Protein AF-A0A382W297-F1 (afdb_monomer)

Radius of gyration: 41.81 Å; Cα contacts (8 Å, |Δi|>4): 147; chains: 1; bounding box: 86×45×111 Å

Foldseek 3Di:
DDDQDDFFQDDPVLLVLLVPDQLAEEDAPVSVVSNVVSLVSLVVPVVRGRPSSVVSNVRNVPRDYHHPVVVVVVVVVVVVVVVCPPVNVVVVVVVVVVVVVVVVVVVCCLPPPDDPVRNLVVVLVVQVVCVVVPNDPPVRSVVSNVVSVVVVVVVVVVVVVVVVVVVVVVVCVVVVVDDPVVVVVVVVVVVDPQWDWDDDPQKIFIDGNNDTDDIDGPVPVVVDPVNDDD

Mean predicted aligned error: 19.69 Å

pLDDT: mean 75.54, std 15.46, range [33.62, 94.62]

Organism: NCBI:txid408172

Sequence (230 aa):
MKPESKLTVLNITEYNLIGTKDPNGSYDRKTRENLYWIIEKLRSRTRTLSRLERRLLEKFQNATFGALEERNKKVKFEVARYRLSSNFKRTLKLVGSAIGVIIISGILVYQFVLGAQTRQKVNVAWYQGLNKVGLVSKEEVAQIRQDLTMASVELEETRKFNAELSVQIEQMILNNKVTENLKHILKQVYKTKHASYVRSGKTMTLKYNTKDVASFNYKNPQLWYLLGII

Structure (mmCIF, N/CA/C/O backbone):
data_AF-A0A382W297-F1
#
_entry.id   AF-A0A382W297-F1
#
loop_
_atom_site.group_PDB
_atom_site.id
_atom_site.type_symbol
_atom_site.label_atom_id
_atom_site.label_alt_id
_atom_site.label_comp_id
_atom_site.label_asym_id
_atom_site.label_entity_id
_atom_site.label_seq_id
_atom_site.pdbx_PDB_ins_code
_atom_site.Cartn_x
_atom_site.Cartn_y
_atom_site.Cartn_z
_atom_site.occupancy
_atom_site.B_iso_or_equiv
_atom_site.auth_seq_id
_atom_site.auth_comp_id
_atom_site.auth_asym_id
_atom_site.auth_atom_id
_atom_site.pdbx_PDB_model_num
ATOM 1 N N . MET A 1 1 ? 39.965 3.919 -64.522 1.00 35.44 1 MET A N 1
ATOM 2 C CA . MET A 1 1 ? 39.101 3.691 -63.340 1.00 35.44 1 MET A CA 1
ATOM 3 C C . MET A 1 1 ? 39.173 4.949 -62.473 1.00 35.44 1 MET A C 1
ATOM 5 O O . MET A 1 1 ? 40.255 5.265 -62.001 1.00 35.44 1 MET A O 1
ATOM 9 N N . LYS A 1 2 ? 38.105 5.758 -62.391 1.00 33.62 2 LYS A N 1
ATOM 10 C CA . LYS A 1 2 ? 38.098 7.023 -61.620 1.00 33.62 2 LYS A CA 1
ATOM 11 C C . LYS A 1 2 ? 37.882 6.723 -60.124 1.00 33.62 2 LYS A C 1
ATOM 13 O O . LYS A 1 2 ? 37.127 5.798 -59.830 1.00 33.62 2 LYS A O 1
ATOM 18 N N . PRO A 1 3 ? 38.490 7.468 -59.182 1.00 42.59 3 PRO A N 1
ATOM 19 C CA . PRO A 1 3 ? 38.280 7.231 -57.758 1.00 42.59 3 PRO A CA 1
ATOM 20 C C . PRO A 1 3 ? 36.865 7.691 -57.378 1.00 42.59 3 PRO A C 1
ATOM 22 O O . PRO A 1 3 ? 36.563 8.880 -57.375 1.00 42.59 3 PRO A O 1
ATOM 25 N N . GLU A 1 4 ? 35.971 6.746 -57.097 1.00 52.59 4 GLU A N 1
ATOM 26 C CA . GLU A 1 4 ? 34.536 6.990 -56.866 1.00 52.59 4 GLU A CA 1
ATOM 27 C C . GLU A 1 4 ? 34.168 7.364 -55.409 1.00 52.59 4 GLU A C 1
ATOM 29 O O . GLU A 1 4 ? 33.007 7.261 -55.017 1.00 52.59 4 GLU A O 1
ATOM 34 N N . SER A 1 5 ? 35.116 7.777 -54.562 1.00 58.28 5 SER A N 1
ATOM 35 C CA . SER A 1 5 ? 34.929 7.706 -53.100 1.00 58.28 5 SER A CA 1
ATOM 36 C C . SER A 1 5 ? 35.189 9.002 -52.326 1.00 58.28 5 SER A C 1
ATOM 38 O O . SER A 1 5 ? 35.752 8.953 -51.232 1.00 58.28 5 SER A O 1
ATOM 40 N N . LYS A 1 6 ? 34.809 10.173 -52.850 1.00 75.88 6 LYS A N 1
ATOM 41 C CA . LYS A 1 6 ? 34.879 11.417 -52.065 1.00 75.88 6 LYS A CA 1
ATOM 42 C C . LYS A 1 6 ? 33.507 11.729 -51.465 1.00 75.88 6 LYS A C 1
ATOM 44 O O . LYS A 1 6 ? 32.543 11.922 -52.202 1.00 75.88 6 LYS A O 1
ATOM 49 N N . LEU A 1 7 ? 33.425 11.736 -50.134 1.00 82.56 7 LEU A N 1
ATOM 50 C CA . LEU A 1 7 ? 32.265 12.252 -49.402 1.00 82.56 7 LEU A CA 1
ATOM 51 C C . LEU A 1 7 ? 32.079 13.734 -49.745 1.00 82.56 7 LEU A C 1
ATOM 53 O O . LEU A 1 7 ? 33.063 14.456 -49.923 1.00 82.56 7 LEU A O 1
ATOM 57 N N . THR A 1 8 ? 30.830 14.174 -49.861 1.00 86.62 8 THR A N 1
ATOM 58 C CA . THR A 1 8 ? 30.496 15.531 -50.330 1.00 86.62 8 THR A CA 1
ATOM 59 C C . THR A 1 8 ? 29.808 16.383 -49.273 1.00 86.62 8 THR A C 1
ATOM 61 O O . THR A 1 8 ? 29.900 17.607 -49.316 1.00 86.62 8 THR A O 1
ATOM 64 N N . VAL A 1 9 ? 29.137 15.751 -48.312 1.00 87.75 9 VAL A N 1
ATOM 65 C CA . VAL A 1 9 ? 28.316 16.409 -47.293 1.00 87.75 9 VAL A CA 1
ATOM 66 C C . VAL A 1 9 ? 28.768 16.030 -45.885 1.00 87.75 9 VAL A C 1
ATOM 68 O O . VAL A 1 9 ? 28.828 16.894 -45.006 1.00 87.75 9 VAL A O 1
ATOM 71 N N . LEU A 1 10 ? 29.094 14.760 -45.661 1.00 89.88 10 LEU A N 1
ATOM 72 C CA . LEU A 1 10 ? 29.574 14.256 -44.384 1.00 89.88 10 LEU A CA 1
ATOM 73 C C . LEU A 1 10 ? 31.093 14.335 -44.290 1.00 89.88 10 LEU A C 1
ATOM 75 O O . LEU A 1 10 ? 31.811 14.086 -45.259 1.00 89.88 10 LEU A O 1
ATOM 79 N N . ASN A 1 11 ? 31.588 14.616 -43.087 1.00 90.56 11 ASN A N 1
ATOM 80 C CA . ASN A 1 11 ? 32.985 14.337 -42.773 1.00 90.56 11 ASN A CA 1
ATOM 81 C C . ASN A 1 11 ? 33.176 12.837 -42.463 1.00 90.56 11 ASN A C 1
ATOM 83 O O . ASN A 1 11 ? 32.217 12.096 -42.234 1.00 90.56 11 ASN A O 1
ATOM 87 N N . ILE A 1 12 ? 34.429 12.378 -42.458 1.00 86.00 12 ILE A N 1
ATOM 88 C CA . ILE A 1 12 ? 34.765 10.961 -42.236 1.00 86.00 12 ILE A CA 1
ATOM 89 C C . ILE A 1 12 ? 34.248 10.472 -40.873 1.00 86.00 12 ILE A C 1
ATOM 91 O O . ILE A 1 12 ? 33.767 9.346 -40.762 1.00 86.00 12 ILE A O 1
ATOM 95 N N . THR A 1 13 ? 34.288 11.321 -39.846 1.00 87.00 13 THR A N 1
ATOM 96 C CA . THR A 1 13 ? 33.822 10.990 -38.494 1.00 87.00 13 THR A CA 1
ATOM 97 C C . THR A 1 13 ? 32.311 10.770 -38.449 1.00 87.00 13 THR A C 1
ATOM 99 O O . THR A 1 13 ? 31.858 9.781 -37.884 1.00 87.00 13 THR A O 1
ATOM 102 N N . GLU A 1 14 ? 31.529 11.647 -39.077 1.00 90.50 14 GLU A N 1
ATOM 103 C CA . GLU A 1 14 ? 30.073 11.545 -39.213 1.00 90.50 14 GLU A CA 1
ATOM 104 C C . GLU A 1 14 ? 29.692 10.303 -40.021 1.00 90.50 14 GLU A C 1
ATOM 106 O O . GLU A 1 14 ? 28.823 9.539 -39.601 1.00 90.50 14 GLU A O 1
ATOM 111 N N . TYR A 1 15 ? 30.382 10.066 -41.142 1.00 90.75 15 TYR A N 1
ATOM 112 C CA . TYR A 1 15 ? 30.173 8.896 -41.992 1.00 90.75 15 TYR A CA 1
ATOM 113 C C . TYR A 1 15 ? 30.425 7.588 -41.231 1.00 90.75 15 TYR A C 1
ATOM 115 O O . TYR A 1 15 ? 29.588 6.685 -41.248 1.00 90.75 15 TYR A O 1
ATOM 123 N N . ASN A 1 16 ? 31.540 7.499 -40.503 1.00 89.00 16 ASN A N 1
ATOM 124 C CA . ASN A 1 16 ? 31.866 6.326 -39.692 1.00 89.00 16 ASN A CA 1
ATOM 125 C C . ASN A 1 16 ? 30.905 6.168 -38.506 1.00 89.00 16 ASN A C 1
ATOM 127 O O . ASN A 1 16 ? 30.501 5.047 -38.172 1.00 89.00 16 ASN A O 1
ATOM 131 N N . LEU A 1 17 ? 30.504 7.283 -37.886 1.00 90.88 17 LEU A N 1
ATOM 132 C CA . LEU A 1 17 ? 29.573 7.277 -36.766 1.00 90.88 17 LEU A CA 1
ATOM 133 C C . LEU A 1 17 ? 28.234 6.680 -37.182 1.00 90.88 17 LEU A C 1
ATOM 135 O O . LEU A 1 17 ? 27.784 5.768 -36.504 1.00 90.88 17 LEU A O 1
ATOM 139 N N . ILE A 1 18 ? 27.617 7.143 -38.273 1.00 91.44 18 ILE A N 1
ATOM 140 C CA . ILE A 1 18 ? 26.318 6.622 -38.726 1.00 91.44 18 ILE A CA 1
ATOM 141 C C . ILE A 1 18 ? 26.443 5.257 -39.417 1.00 91.44 18 ILE A C 1
ATOM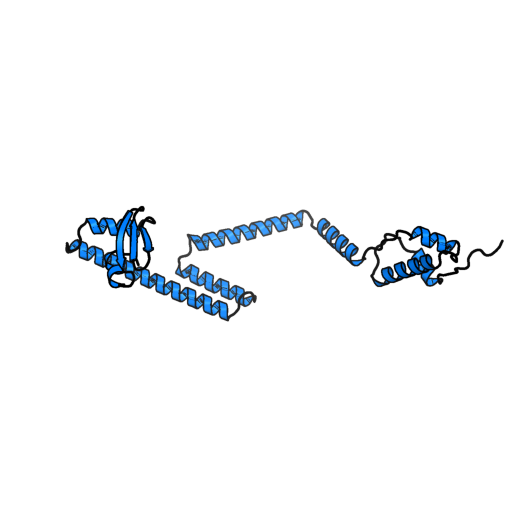 143 O O . ILE A 1 18 ? 25.583 4.393 -39.247 1.00 91.44 18 ILE A O 1
ATOM 147 N N . GLY A 1 19 ? 27.539 5.016 -40.144 1.00 88.56 19 GLY A N 1
ATOM 148 C CA . GLY A 1 19 ? 27.767 3.774 -40.884 1.00 88.56 19 GLY A CA 1
ATOM 149 C C . GLY A 1 19 ? 27.762 2.529 -39.995 1.00 88.56 19 GLY A C 1
ATOM 150 O O . GLY A 1 19 ? 27.263 1.481 -40.405 1.00 88.56 19 GLY A O 1
ATOM 151 N N . THR A 1 20 ? 28.226 2.668 -38.750 1.00 90.00 20 THR A N 1
ATOM 152 C CA . THR A 1 20 ? 28.289 1.582 -37.756 1.00 90.00 20 THR A CA 1
ATOM 153 C C . THR A 1 20 ? 27.007 1.392 -36.939 1.00 90.00 20 THR A C 1
ATOM 155 O O . THR A 1 20 ? 26.978 0.539 -36.051 1.00 90.00 20 THR A O 1
ATOM 158 N N . LYS A 1 21 ? 25.946 2.175 -37.185 1.00 92.38 21 LYS A N 1
ATOM 159 C CA . LYS A 1 21 ? 24.705 2.119 -36.394 1.00 92.38 21 LYS A CA 1
ATOM 160 C C . LYS A 1 21 ? 23.577 1.375 -37.099 1.00 92.38 21 LYS A C 1
ATOM 162 O O . LYS A 1 21 ? 23.568 1.171 -38.318 1.00 92.38 21 LYS A O 1
ATOM 167 N N . ASP A 1 22 ? 22.632 0.965 -36.268 1.00 91.06 22 ASP A N 1
ATOM 168 C CA . ASP A 1 22 ? 21.372 0.336 -36.623 1.00 91.06 22 ASP A CA 1
ATOM 169 C C . ASP A 1 22 ? 20.283 1.428 -36.668 1.00 91.06 22 ASP A C 1
ATOM 171 O O . ASP A 1 22 ? 20.119 2.149 -35.677 1.00 91.06 22 ASP A O 1
ATOM 175 N N . PRO A 1 23 ? 19.544 1.572 -37.783 1.00 91.44 23 PRO A N 1
ATOM 176 C CA . PRO A 1 23 ? 18.409 2.491 -37.907 1.00 91.44 23 PRO A CA 1
ATOM 177 C C . PRO A 1 23 ? 17.330 2.342 -36.824 1.00 91.44 23 PRO A C 1
ATOM 179 O O . PRO A 1 23 ? 16.630 3.310 -36.541 1.00 91.44 23 PRO A O 1
ATOM 182 N N . ASN A 1 24 ? 17.220 1.167 -36.197 1.00 91.50 24 ASN A N 1
ATOM 183 C CA . ASN A 1 24 ? 16.271 0.882 -35.114 1.00 91.50 24 ASN A CA 1
ATOM 184 C C . ASN A 1 24 ? 16.974 0.631 -33.767 1.00 91.50 24 ASN A C 1
ATOM 186 O O . ASN A 1 24 ? 16.394 0.080 -32.827 1.00 91.50 24 ASN A O 1
ATOM 190 N N . GLY A 1 25 ? 18.250 1.009 -33.664 1.00 88.38 25 GLY A N 1
ATOM 191 C CA . GLY A 1 25 ? 19.054 0.815 -32.467 1.00 88.38 25 GLY A CA 1
ATOM 192 C C . GLY A 1 25 ? 18.620 1.697 -31.293 1.00 88.38 25 GLY A C 1
ATOM 193 O O . GLY A 1 25 ? 17.948 2.719 -31.446 1.00 88.38 25 GLY A O 1
ATOM 194 N N . SER A 1 26 ? 19.036 1.305 -30.086 1.00 89.69 26 SER A N 1
ATOM 195 C CA . SER A 1 26 ? 18.864 2.123 -28.881 1.00 89.69 26 SER A CA 1
ATOM 196 C C . SER A 1 26 ? 20.192 2.726 -28.450 1.00 89.69 26 SER A C 1
ATOM 198 O O . SER A 1 26 ? 21.158 1.991 -28.243 1.00 89.69 26 SER A O 1
ATOM 200 N N . TYR A 1 27 ? 20.225 4.046 -28.286 1.00 90.00 27 TYR A N 1
ATOM 201 C CA . TYR A 1 27 ? 21.450 4.802 -28.025 1.00 90.00 27 TYR A CA 1
ATOM 202 C C . TYR A 1 27 ? 21.249 5.820 -26.900 1.00 90.00 27 TYR A C 1
ATOM 204 O O . TYR A 1 27 ? 20.118 6.138 -26.517 1.00 90.00 27 TYR A O 1
ATOM 212 N N . ASP A 1 28 ? 22.353 6.311 -26.337 1.00 87.88 28 ASP A N 1
ATOM 213 C CA . ASP A 1 28 ? 22.315 7.433 -25.403 1.00 87.88 28 ASP A CA 1
ATOM 214 C C . ASP A 1 28 ? 21.806 8.708 -26.099 1.00 87.88 28 ASP A C 1
ATOM 216 O O . ASP A 1 28 ? 21.798 8.817 -27.329 1.00 87.88 28 ASP A O 1
ATOM 220 N N . ARG A 1 29 ? 21.348 9.681 -25.305 1.00 87.12 29 ARG A N 1
ATOM 221 C CA . ARG A 1 29 ? 20.736 10.914 -25.816 1.00 87.12 29 ARG A CA 1
ATOM 222 C C . ARG A 1 29 ? 21.638 11.651 -26.811 1.00 87.12 29 ARG A C 1
ATOM 224 O O . ARG A 1 29 ? 21.168 11.994 -27.891 1.00 87.12 29 ARG A O 1
ATOM 231 N N . LYS A 1 30 ? 22.917 11.829 -26.473 1.00 89.88 30 LYS A N 1
ATOM 232 C CA . LYS A 1 30 ? 23.884 12.570 -27.291 1.00 89.88 30 LYS A CA 1
ATOM 233 C C . LYS A 1 30 ? 24.127 11.869 -28.627 1.00 89.88 30 LYS A C 1
ATOM 235 O O . LYS A 1 30 ? 24.138 12.507 -29.675 1.00 89.88 30 LYS A O 1
ATOM 240 N N . THR A 1 31 ? 24.260 10.545 -28.610 1.00 90.69 31 THR A N 1
ATOM 241 C CA . THR A 1 31 ? 24.408 9.745 -29.829 1.00 90.69 31 THR A CA 1
ATOM 242 C C . THR A 1 31 ? 23.157 9.817 -30.703 1.00 90.69 31 THR A C 1
ATOM 244 O O . THR A 1 31 ? 23.287 9.973 -31.913 1.00 90.69 31 THR A O 1
ATOM 247 N N . ARG A 1 32 ? 21.946 9.770 -30.130 1.00 92.75 32 ARG A N 1
ATOM 248 C CA . ARG A 1 32 ? 20.702 9.920 -30.910 1.00 92.75 32 ARG A CA 1
ATOM 249 C C . ARG A 1 32 ? 20.590 11.283 -31.578 1.00 92.75 32 ARG A C 1
ATOM 251 O O . ARG A 1 32 ? 20.268 11.341 -32.758 1.00 92.75 32 ARG A O 1
ATOM 258 N N . GLU A 1 33 ? 20.863 12.355 -30.838 1.00 92.31 33 GLU A N 1
ATOM 259 C CA . GLU A 1 33 ? 20.837 13.724 -31.365 1.00 92.31 33 GLU A CA 1
ATOM 260 C C . GLU A 1 33 ? 21.834 13.878 -32.523 1.00 92.31 33 GLU A C 1
ATOM 262 O O . GLU A 1 33 ? 21.459 14.349 -33.595 1.00 92.31 33 GLU A O 1
ATOM 267 N N . ASN A 1 34 ? 23.060 13.366 -32.365 1.00 93.31 34 ASN A N 1
ATOM 268 C CA . ASN A 1 34 ? 24.061 13.362 -33.433 1.00 93.31 34 ASN A CA 1
ATOM 269 C C . ASN A 1 34 ? 23.607 12.562 -34.664 1.00 93.31 34 ASN A C 1
ATOM 271 O O . ASN A 1 34 ? 23.801 13.011 -35.790 1.00 93.31 34 ASN A O 1
ATOM 275 N N . LEU A 1 35 ? 22.999 11.386 -34.474 1.00 94.50 35 LEU A N 1
ATOM 276 C CA . LEU A 1 35 ? 22.518 10.565 -35.587 1.00 94.50 35 LEU A CA 1
ATOM 277 C C . LEU A 1 35 ? 21.361 11.238 -36.332 1.00 94.50 35 LEU A C 1
ATOM 279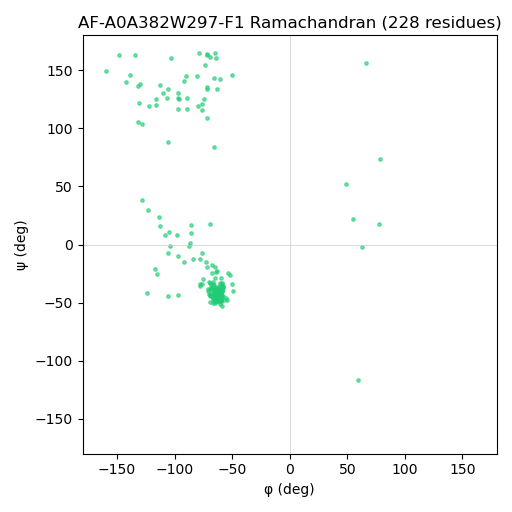 O O . LEU A 1 35 ? 21.395 11.290 -37.559 1.00 94.50 35 LEU A O 1
ATOM 283 N N . TYR A 1 36 ? 20.380 11.802 -35.620 1.00 94.62 36 TYR A N 1
ATOM 284 C CA . TYR A 1 36 ? 19.302 12.567 -36.252 1.00 94.62 36 TYR A CA 1
ATOM 285 C C . TYR A 1 36 ? 19.837 13.789 -36.997 1.00 94.62 36 TYR A C 1
ATOM 287 O O . TYR A 1 36 ? 19.420 14.044 -38.123 1.00 94.62 36 TYR A O 1
ATOM 295 N N . TRP A 1 37 ? 20.808 14.497 -36.420 1.00 94.62 37 TRP A N 1
ATOM 296 C CA . TRP A 1 37 ? 21.437 15.640 -37.072 1.00 94.62 37 TRP A CA 1
ATOM 297 C C . TRP A 1 37 ? 22.186 15.244 -38.355 1.00 94.62 37 TRP A C 1
ATOM 299 O O . TRP A 1 37 ? 22.052 15.921 -39.374 1.00 94.62 37 TRP A O 1
ATOM 309 N N . ILE A 1 38 ? 22.910 14.117 -38.358 1.00 94.06 38 ILE A N 1
ATOM 310 C CA . ILE A 1 38 ? 23.572 13.589 -39.565 1.00 94.06 38 ILE A CA 1
ATOM 311 C C . ILE A 1 38 ? 22.537 13.225 -40.639 1.00 94.06 38 ILE A C 1
ATOM 313 O O . ILE A 1 38 ? 22.721 13.571 -41.807 1.00 94.06 38 ILE A O 1
ATOM 317 N N . ILE A 1 39 ? 21.441 12.557 -40.263 1.00 93.88 39 ILE A N 1
ATOM 318 C CA . ILE A 1 39 ? 20.353 12.209 -41.193 1.00 93.88 39 ILE A CA 1
ATOM 319 C C . ILE A 1 39 ? 19.741 13.478 -41.796 1.00 93.88 39 ILE A C 1
ATOM 321 O O . ILE A 1 39 ? 19.532 13.545 -43.006 1.00 93.88 39 ILE A O 1
ATOM 325 N N . GLU A 1 40 ? 19.508 14.509 -40.988 1.00 94.19 40 GLU A N 1
ATOM 326 C CA . GLU A 1 40 ? 18.935 15.773 -41.453 1.00 94.19 40 GLU A CA 1
ATOM 327 C C . GLU A 1 40 ? 19.896 16.545 -42.373 1.00 94.19 40 GLU A C 1
ATOM 329 O O . GLU A 1 40 ? 19.508 17.096 -43.409 1.00 94.19 40 GLU A O 1
ATOM 334 N N . LYS A 1 41 ? 21.195 16.503 -42.069 1.00 93.12 41 LYS A N 1
ATOM 335 C CA . LYS A 1 41 ? 22.253 17.046 -42.929 1.00 93.12 41 LYS A CA 1
ATOM 336 C C . LYS A 1 41 ? 22.290 16.354 -44.297 1.00 93.12 41 LYS A C 1
ATOM 338 O O . LYS A 1 41 ? 22.493 17.018 -45.312 1.00 93.12 41 LYS A O 1
ATOM 343 N N . LEU A 1 42 ? 22.053 15.041 -44.340 1.00 92.94 42 LEU A N 1
ATOM 344 C CA . LEU A 1 42 ? 21.916 14.291 -45.592 1.00 92.94 42 LEU A CA 1
ATOM 345 C C . LEU A 1 42 ? 20.626 14.657 -46.346 1.00 92.94 42 LEU A C 1
ATOM 347 O O . LEU A 1 42 ? 20.670 14.877 -47.557 1.00 92.94 42 LEU A O 1
ATOM 351 N N . ARG A 1 43 ? 19.487 14.769 -45.647 1.00 92.19 43 ARG A N 1
ATOM 352 C CA . ARG A 1 43 ? 18.179 15.121 -46.235 1.00 92.19 43 ARG A CA 1
ATOM 353 C C . ARG A 1 43 ? 18.167 16.510 -46.868 1.00 92.19 43 ARG A C 1
ATOM 355 O O . ARG A 1 43 ? 17.689 16.676 -47.989 1.00 92.19 43 ARG A O 1
ATOM 362 N N . SER A 1 44 ? 18.746 17.496 -46.192 1.00 90.81 44 SER A N 1
ATOM 363 C CA . SER A 1 44 ? 18.802 18.882 -46.679 1.00 90.81 44 SER A CA 1
ATOM 364 C C . SER A 1 44 ? 19.686 19.071 -47.921 1.00 90.81 44 SER A C 1
ATOM 366 O O . SER A 1 44 ? 19.544 20.064 -48.632 1.00 90.81 44 SER A O 1
ATOM 368 N N . ARG A 1 45 ? 20.579 18.118 -48.225 1.00 90.81 45 ARG A N 1
ATOM 369 C CA . ARG A 1 45 ? 21.552 18.197 -49.332 1.00 90.81 45 ARG A CA 1
ATOM 370 C C . ARG A 1 45 ? 21.448 17.030 -50.317 1.00 90.81 45 ARG A C 1
ATOM 372 O O . ARG A 1 45 ? 22.425 16.670 -50.967 1.00 90.81 45 ARG A O 1
ATOM 379 N N . THR A 1 46 ? 20.249 16.465 -50.470 1.00 83.94 46 THR A N 1
ATOM 380 C CA . THR A 1 46 ? 19.950 15.289 -51.317 1.00 83.94 46 THR A CA 1
ATOM 381 C C . THR A 1 46 ? 20.505 15.374 -52.741 1.00 83.94 46 THR A C 1
ATOM 383 O O . THR A 1 46 ? 21.030 14.388 -53.258 1.00 83.94 46 THR A O 1
ATOM 386 N N . ARG A 1 47 ? 20.444 16.556 -53.368 1.00 84.56 47 ARG A N 1
ATOM 387 C CA . ARG A 1 47 ? 20.920 16.782 -54.746 1.00 84.56 47 ARG A CA 1
ATOM 388 C C . ARG A 1 47 ? 22.437 16.672 -54.900 1.00 84.56 47 ARG A C 1
ATOM 390 O O . ARG A 1 47 ? 22.906 16.380 -55.994 1.00 84.56 47 ARG A O 1
ATOM 397 N N . THR A 1 48 ? 23.193 16.897 -53.827 1.00 88.44 48 THR A N 1
ATOM 398 C CA . THR A 1 48 ? 24.660 16.931 -53.852 1.00 88.44 48 THR A CA 1
ATOM 399 C C . THR A 1 48 ? 25.291 15.718 -53.178 1.00 88.44 48 THR A C 1
ATOM 401 O O . THR A 1 48 ? 26.497 15.731 -52.983 1.00 88.44 48 THR A O 1
ATOM 404 N N . LEU A 1 49 ? 24.512 14.696 -52.798 1.00 89.12 49 LEU A N 1
ATOM 405 C CA . LEU A 1 49 ? 25.035 13.511 -52.112 1.00 89.12 49 LEU A CA 1
ATOM 406 C C . LEU A 1 49 ? 25.860 12.623 -53.045 1.00 89.12 49 LEU A C 1
ATOM 408 O O . LEU A 1 49 ? 25.414 12.258 -54.139 1.00 89.12 49 LEU A O 1
ATOM 412 N N . SER A 1 50 ? 27.006 12.169 -52.541 1.00 90.44 50 SER A N 1
ATOM 413 C CA . SER A 1 50 ? 27.777 11.075 -53.131 1.00 90.44 50 SER A CA 1
ATOM 414 C C . SER A 1 50 ? 27.007 9.747 -53.073 1.00 90.44 50 SER A C 1
ATOM 416 O O . SER A 1 50 ? 26.047 9.580 -52.313 1.00 90.44 50 SER A O 1
ATOM 418 N N . ARG A 1 51 ? 27.447 8.744 -53.849 1.00 88.44 51 ARG A N 1
ATOM 419 C CA . ARG A 1 51 ? 26.802 7.416 -53.880 1.00 88.44 51 ARG A CA 1
ATOM 420 C C . ARG A 1 51 ? 26.760 6.744 -52.502 1.00 88.44 51 ARG A C 1
ATOM 422 O O . ARG A 1 51 ? 25.784 6.071 -52.182 1.00 88.44 51 ARG A O 1
ATOM 429 N N . LEU A 1 52 ? 27.806 6.924 -51.692 1.00 89.06 52 LEU A N 1
ATOM 430 C CA . LEU A 1 52 ? 27.896 6.358 -50.342 1.00 89.06 52 LEU A CA 1
ATOM 431 C C . LEU A 1 52 ? 26.922 7.043 -49.374 1.00 89.06 52 LEU A C 1
ATOM 433 O O . LEU A 1 52 ? 26.223 6.373 -48.618 1.00 89.06 52 LEU A O 1
ATOM 437 N N . GLU A 1 53 ? 26.827 8.369 -49.440 1.00 91.69 53 GLU A N 1
ATOM 438 C CA . GLU A 1 53 ? 25.915 9.158 -48.606 1.00 91.69 53 GLU 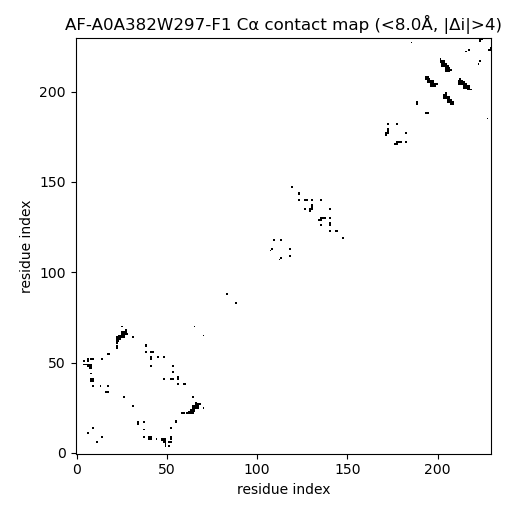A CA 1
ATOM 439 C C . GLU A 1 53 ? 24.447 8.914 -48.966 1.00 91.69 53 GLU A C 1
ATOM 441 O O . GLU A 1 53 ? 23.598 8.861 -48.080 1.00 91.69 53 GLU A O 1
ATOM 446 N N . ARG A 1 54 ? 24.148 8.686 -50.251 1.00 91.62 54 ARG A N 1
ATOM 447 C CA . ARG A 1 54 ? 22.801 8.320 -50.701 1.00 91.62 54 ARG A CA 1
ATOM 448 C C . ARG A 1 54 ? 22.349 6.979 -50.122 1.00 91.62 54 ARG A C 1
ATOM 450 O O . ARG A 1 54 ? 21.254 6.904 -49.577 1.00 91.62 54 ARG A O 1
ATOM 457 N N . ARG A 1 55 ? 23.219 5.960 -50.137 1.00 91.69 55 ARG A N 1
ATOM 458 C CA . ARG A 1 55 ? 22.936 4.657 -49.501 1.00 91.69 55 ARG A CA 1
ATOM 459 C C . ARG A 1 55 ? 22.723 4.776 -47.992 1.00 91.69 55 ARG A C 1
ATOM 461 O O . ARG A 1 55 ? 21.882 4.076 -47.437 1.00 91.69 55 ARG A O 1
ATOM 468 N N . LEU A 1 56 ? 23.479 5.646 -47.317 1.00 91.69 56 LEU A N 1
ATOM 469 C CA . LEU A 1 56 ? 23.255 5.922 -45.896 1.00 91.69 56 LEU A CA 1
ATOM 470 C C . LEU A 1 56 ? 21.901 6.590 -45.663 1.00 91.69 56 LEU A C 1
ATOM 472 O O . LEU A 1 56 ? 21.175 6.179 -44.763 1.00 91.69 56 LEU A O 1
ATOM 476 N N . LEU A 1 57 ? 21.540 7.580 -46.479 1.00 93.62 57 LEU A N 1
ATOM 477 C CA . LEU A 1 57 ? 20.244 8.235 -46.360 1.00 93.62 57 LEU A CA 1
ATOM 478 C C . LEU A 1 57 ? 19.091 7.244 -46.568 1.00 93.62 57 LEU A C 1
ATOM 480 O O . LEU A 1 57 ? 18.164 7.242 -45.767 1.00 93.62 57 LEU A O 1
ATOM 484 N N . GLU A 1 58 ? 19.174 6.371 -47.573 1.00 93.12 58 GLU A N 1
ATOM 485 C CA . GLU A 1 58 ? 18.190 5.306 -47.816 1.00 93.12 58 GLU A CA 1
ATOM 486 C C . GLU A 1 58 ? 18.084 4.351 -46.617 1.00 93.12 58 GLU A C 1
ATOM 488 O O . GLU A 1 58 ? 16.990 4.105 -46.111 1.00 93.12 58 GLU A O 1
ATOM 493 N N . LYS A 1 59 ? 19.222 3.875 -46.088 1.00 92.88 59 LYS A N 1
ATOM 494 C CA . LYS A 1 59 ? 19.267 2.980 -44.918 1.00 92.88 59 LYS A CA 1
ATOM 495 C C . LYS A 1 59 ? 18.590 3.592 -43.685 1.00 92.88 59 LYS A C 1
ATOM 497 O O . LYS A 1 59 ? 17.961 2.873 -42.913 1.00 92.88 59 LYS A O 1
ATOM 502 N N . PHE A 1 60 ? 18.737 4.899 -43.482 1.00 93.88 60 PHE A N 1
ATOM 503 C CA . PHE A 1 60 ? 18.236 5.603 -42.300 1.00 93.88 60 PHE A CA 1
ATOM 504 C C . PHE A 1 60 ? 16.984 6.451 -42.569 1.00 93.88 60 PHE A C 1
ATOM 506 O O . PHE A 1 60 ? 16.560 7.208 -41.697 1.00 93.88 60 PHE A O 1
ATOM 513 N N . GLN A 1 61 ? 16.354 6.316 -43.741 1.00 88.00 61 GLN A N 1
ATOM 514 C CA . GLN A 1 61 ? 15.222 7.153 -44.146 1.00 88.00 61 GLN A CA 1
ATOM 515 C C . GLN A 1 61 ? 14.053 7.074 -43.156 1.00 88.00 61 GLN A C 1
ATOM 517 O O . GLN A 1 61 ? 13.424 8.096 -42.888 1.00 88.00 61 GLN A O 1
ATOM 522 N N . ASN A 1 62 ? 13.833 5.894 -42.570 1.00 89.88 62 ASN A N 1
ATOM 523 C CA . ASN A 1 62 ? 12.781 5.610 -41.589 1.00 89.88 62 ASN A CA 1
ATOM 524 C C . ASN A 1 62 ? 13.348 5.288 -40.193 1.00 89.88 62 ASN A C 1
ATOM 526 O O . ASN A 1 62 ? 12.713 4.584 -39.410 1.00 89.88 62 ASN A O 1
ATOM 530 N N . ALA A 1 63 ? 14.567 5.744 -39.890 1.00 89.81 63 ALA A N 1
ATOM 531 C CA . ALA A 1 63 ? 15.226 5.428 -38.628 1.00 89.81 63 ALA A CA 1
ATOM 532 C C . ALA A 1 63 ? 14.459 5.997 -37.427 1.00 89.81 63 ALA A C 1
ATOM 534 O O . ALA A 1 63 ? 14.083 7.170 -37.415 1.00 89.81 63 ALA A O 1
ATOM 535 N N . THR A 1 64 ? 14.281 5.170 -36.398 1.00 89.44 64 THR A N 1
ATOM 536 C CA . THR A 1 64 ? 13.681 5.566 -35.120 1.00 89.44 64 THR A CA 1
ATOM 537 C C . THR A 1 64 ? 14.565 5.064 -33.987 1.00 89.44 64 THR A C 1
ATOM 539 O O . THR A 1 64 ? 14.595 3.874 -33.676 1.00 89.44 64 THR A O 1
ATOM 542 N N . PHE A 1 65 ? 15.303 5.974 -33.352 1.00 91.00 65 PHE A N 1
ATOM 543 C CA . PHE A 1 65 ? 16.271 5.607 -32.318 1.00 91.00 65 PHE A CA 1
ATOM 544 C C . PHE A 1 65 ? 15.650 5.561 -30.916 1.00 91.00 65 PHE A C 1
ATOM 546 O O . PHE A 1 65 ? 15.256 6.587 -30.346 1.00 91.00 65 PHE A O 1
ATOM 553 N N . GLY A 1 66 ? 15.638 4.372 -30.311 1.00 86.19 66 GLY A N 1
ATOM 554 C CA . GLY A 1 66 ? 15.146 4.161 -28.945 1.00 86.19 66 GLY A CA 1
ATOM 555 C C . GLY A 1 66 ? 16.096 4.700 -27.868 1.00 86.19 66 GLY A C 1
ATOM 556 O O . GLY A 1 66 ? 17.307 4.792 -28.077 1.00 86.19 66 GLY A O 1
ATOM 557 N N . ALA A 1 67 ? 15.575 5.042 -26.688 1.00 85.62 67 ALA A N 1
ATOM 558 C CA . ALA A 1 67 ? 16.418 5.439 -25.561 1.00 85.62 67 ALA A CA 1
ATOM 559 C C . ALA A 1 67 ? 17.111 4.210 -24.949 1.00 85.62 67 ALA A C 1
ATOM 561 O O . ALA A 1 67 ? 16.455 3.250 -24.537 1.00 85.62 67 ALA A O 1
ATOM 562 N N . LEU A 1 68 ? 18.444 4.239 -24.841 1.00 83.94 68 LEU A N 1
ATOM 563 C CA . LEU A 1 68 ? 19.203 3.140 -24.230 1.00 83.94 68 LEU A CA 1
ATOM 564 C C . LEU A 1 68 ? 18.788 2.875 -22.772 1.00 83.94 68 LEU A C 1
ATOM 566 O O . LEU A 1 68 ? 18.754 1.724 -22.341 1.00 83.94 68 LEU A O 1
ATOM 570 N N . GLU A 1 69 ? 18.425 3.918 -22.024 1.00 75.12 69 GLU A N 1
ATOM 571 C CA . GLU A 1 69 ? 17.947 3.790 -20.643 1.00 75.12 69 GLU A CA 1
ATOM 572 C C . GLU A 1 69 ? 16.646 2.994 -20.532 1.00 75.12 69 GLU A C 1
ATOM 574 O O . GLU A 1 69 ? 16.518 2.157 -19.639 1.00 75.12 69 GLU A O 1
ATOM 579 N N . GLU A 1 70 ? 15.696 3.211 -21.441 1.00 74.56 70 GLU A N 1
ATOM 580 C CA . GLU A 1 70 ? 14.420 2.489 -21.457 1.00 74.56 70 GLU A CA 1
ATOM 581 C C . GLU A 1 70 ? 14.641 1.006 -21.749 1.00 74.56 70 GLU A C 1
ATOM 583 O O . GLU A 1 70 ? 14.109 0.144 -21.046 1.00 74.56 70 GLU A O 1
ATOM 588 N N . ARG A 1 71 ? 15.505 0.695 -22.725 1.00 75.44 71 ARG A N 1
ATOM 589 C CA . ARG A 1 71 ? 15.879 -0.687 -23.037 1.00 75.44 71 ARG A CA 1
ATOM 590 C C . ARG A 1 71 ? 16.597 -1.351 -21.863 1.00 75.44 71 ARG A C 1
ATOM 592 O O . ARG A 1 71 ? 16.243 -2.467 -21.496 1.00 75.44 71 ARG A O 1
ATOM 599 N N . ASN A 1 72 ? 17.545 -0.663 -21.228 1.00 77.38 72 ASN A N 1
ATOM 600 C CA . ASN A 1 72 ? 18.246 -1.182 -20.053 1.00 77.38 72 ASN A CA 1
ATOM 601 C C . ASN A 1 72 ? 17.305 -1.413 -18.865 1.00 77.38 72 ASN A C 1
ATOM 603 O O . ASN A 1 72 ? 17.416 -2.440 -18.198 1.00 77.38 72 ASN A O 1
ATOM 607 N N . LYS A 1 73 ? 16.363 -0.500 -18.597 1.00 74.88 73 LYS A N 1
ATOM 608 C CA . LYS A 1 73 ? 15.341 -0.682 -17.553 1.00 74.88 73 LYS A CA 1
ATOM 609 C C . LYS A 1 73 ? 14.447 -1.883 -17.861 1.00 74.88 73 LYS A C 1
ATOM 611 O O . LYS A 1 73 ? 14.243 -2.715 -16.981 1.00 74.88 73 LYS A O 1
ATOM 616 N N . LYS A 1 74 ? 13.980 -2.016 -19.107 1.00 77.25 74 LYS A N 1
ATOM 617 C CA . LYS A 1 74 ? 13.150 -3.142 -19.556 1.00 77.25 74 LYS A CA 1
ATOM 618 C C . LYS A 1 74 ? 13.876 -4.478 -19.407 1.00 77.25 74 LYS A C 1
ATOM 620 O O . LYS A 1 74 ? 13.328 -5.394 -18.806 1.00 77.25 74 LYS A O 1
ATOM 625 N N . VAL A 1 75 ? 15.127 -4.562 -19.860 1.00 77.62 75 VAL A N 1
ATOM 626 C CA . VAL A 1 75 ? 15.952 -5.773 -19.730 1.00 77.62 75 VAL A CA 1
ATOM 627 C C . VAL A 1 75 ? 16.231 -6.091 -18.263 1.00 77.62 75 VAL A C 1
ATOM 629 O O . VAL A 1 75 ? 16.082 -7.238 -17.860 1.00 77.62 75 VAL A O 1
ATOM 632 N N . LYS A 1 76 ? 16.573 -5.101 -17.426 1.00 76.88 76 LYS A N 1
ATOM 633 C CA . LYS A 1 76 ? 16.755 -5.321 -15.980 1.00 76.88 76 LYS A CA 1
ATOM 634 C C . LYS A 1 76 ? 15.480 -5.839 -15.319 1.00 76.88 76 LYS A C 1
ATOM 636 O O . LYS A 1 76 ? 15.563 -6.755 -14.509 1.00 76.88 76 LYS A O 1
ATOM 641 N N . PHE A 1 77 ? 14.320 -5.285 -15.669 1.00 74.94 77 PHE A N 1
ATOM 642 C CA . PHE A 1 77 ? 13.029 -5.729 -15.147 1.00 74.94 77 PHE A CA 1
ATOM 643 C C . PHE A 1 77 ? 12.684 -7.150 -15.606 1.00 74.94 77 PHE A C 1
ATOM 645 O O . PHE A 1 77 ? 12.249 -7.974 -14.808 1.00 74.94 77 PHE A O 1
ATOM 652 N N . GLU A 1 78 ? 12.925 -7.463 -16.875 1.00 74.62 78 GLU A N 1
ATOM 653 C CA . GLU A 1 78 ? 12.685 -8.782 -17.452 1.00 74.62 78 GLU A CA 1
ATOM 654 C C . GLU A 1 78 ? 13.621 -9.838 -16.853 1.00 74.62 78 GLU A C 1
ATOM 656 O O . GLU A 1 78 ? 13.168 -10.874 -16.372 1.00 74.62 78 GLU A O 1
ATOM 661 N N . VAL A 1 79 ? 14.915 -9.535 -16.751 1.00 76.56 79 VAL A N 1
ATOM 662 C CA . VAL A 1 79 ? 15.900 -10.391 -16.082 1.00 76.56 79 VAL A CA 1
ATOM 663 C C . VAL A 1 79 ? 15.566 -10.554 -14.604 1.00 76.56 79 VAL A C 1
ATOM 665 O O . VAL A 1 79 ? 15.651 -11.669 -14.101 1.00 76.56 79 VAL A O 1
ATOM 668 N N . ALA A 1 80 ? 15.147 -9.499 -13.899 1.00 74.56 80 ALA A N 1
ATOM 669 C CA . ALA A 1 80 ? 14.681 -9.615 -12.519 1.00 74.56 80 ALA A CA 1
ATOM 670 C C . ALA A 1 80 ? 13.468 -10.551 -12.432 1.00 74.56 80 ALA A C 1
ATOM 672 O O . ALA A 1 80 ? 13.460 -11.464 -11.612 1.00 74.56 80 ALA A O 1
ATOM 673 N N . ARG A 1 81 ? 12.491 -10.403 -13.333 1.00 69.00 81 ARG A N 1
ATOM 674 C CA . ARG A 1 81 ? 11.300 -11.259 -13.414 1.00 69.00 81 ARG A CA 1
ATOM 675 C C . ARG A 1 81 ? 11.646 -12.733 -13.643 1.00 69.00 81 ARG A C 1
ATOM 677 O O . ARG A 1 81 ? 11.014 -13.590 -13.025 1.00 69.00 81 ARG A O 1
ATOM 684 N N . TYR A 1 82 ? 12.636 -13.022 -14.488 1.00 64.94 82 TYR A N 1
ATOM 685 C CA . TYR A 1 82 ? 13.113 -14.382 -14.761 1.00 64.94 82 TYR A CA 1
ATOM 686 C C . TYR A 1 82 ? 14.027 -14.938 -13.658 1.00 64.94 82 TYR A C 1
ATOM 688 O O . TYR A 1 82 ? 13.964 -16.127 -13.357 1.00 64.94 82 TYR A O 1
ATOM 696 N N . ARG A 1 83 ? 14.839 -14.092 -13.007 1.00 63.12 83 ARG A N 1
ATOM 697 C CA . ARG A 1 83 ? 15.711 -14.470 -11.878 1.00 63.12 83 ARG A CA 1
ATOM 698 C C . ARG A 1 83 ? 14.956 -14.738 -10.581 1.00 63.12 83 ARG A C 1
ATOM 700 O O . ARG A 1 83 ? 15.533 -15.334 -9.673 1.00 63.12 83 ARG A O 1
ATOM 707 N N . LEU A 1 84 ? 13.687 -14.339 -10.476 1.00 68.75 84 LEU A N 1
ATOM 708 C CA . LEU A 1 84 ? 12.802 -14.793 -9.404 1.00 68.75 84 LEU A CA 1
ATOM 709 C C . LEU A 1 84 ? 12.557 -16.299 -9.567 1.00 68.75 84 LEU A C 1
ATOM 711 O O . LEU A 1 84 ? 11.556 -16.724 -10.151 1.00 68.75 84 LEU A O 1
ATOM 715 N N . SER A 1 85 ? 13.491 -17.095 -9.040 1.00 67.00 85 SER A N 1
ATOM 716 C CA . SER A 1 85 ? 13.389 -18.549 -8.959 1.00 67.00 85 SER A CA 1
ATOM 717 C C . SER A 1 85 ? 12.045 -18.944 -8.342 1.00 67.00 85 SER A C 1
ATOM 719 O O . SER A 1 85 ? 11.516 -18.255 -7.461 1.00 67.00 85 SER A O 1
ATOM 721 N N . SER A 1 86 ? 11.486 -20.068 -8.789 1.00 72.56 86 SER A N 1
ATOM 722 C CA . SER A 1 86 ? 10.263 -20.653 -8.225 1.00 72.56 86 SER A CA 1
ATOM 723 C C . SER A 1 86 ? 10.340 -20.779 -6.698 1.00 72.56 86 SER A C 1
ATOM 725 O O . SER A 1 86 ? 9.348 -20.530 -6.011 1.00 72.56 86 SER A O 1
ATOM 727 N N . ASN A 1 87 ? 11.535 -21.045 -6.163 1.00 72.31 87 ASN A N 1
ATOM 728 C CA . ASN A 1 87 ? 11.799 -21.104 -4.728 1.00 72.31 87 ASN A CA 1
ATOM 729 C C . ASN A 1 87 ? 11.624 -19.743 -4.042 1.00 72.31 87 ASN A C 1
ATOM 731 O O . ASN A 1 87 ? 10.989 -19.680 -2.998 1.00 72.31 87 ASN A O 1
ATOM 735 N N . PHE A 1 88 ? 12.085 -18.640 -4.643 1.00 77.50 88 PHE A N 1
ATOM 736 C CA . PHE A 1 88 ? 11.884 -17.298 -4.082 1.00 77.50 88 PHE A CA 1
ATOM 737 C C . PHE A 1 88 ? 10.401 -16.908 -4.060 1.00 77.50 88 PHE A C 1
ATOM 739 O O . PHE A 1 88 ? 9.910 -16.393 -3.058 1.00 77.50 88 PHE A O 1
ATOM 746 N N . LYS A 1 89 ? 9.653 -17.211 -5.132 1.00 78.38 89 LYS A N 1
ATOM 747 C CA . LYS A 1 89 ? 8.196 -16.975 -5.175 1.00 78.38 89 LYS A CA 1
ATOM 748 C C . LYS A 1 89 ? 7.466 -17.777 -4.097 1.00 78.38 89 LYS A C 1
ATOM 750 O O . LYS A 1 89 ? 6.560 -17.255 -3.448 1.00 78.38 89 LYS A O 1
ATOM 755 N N . ARG A 1 90 ? 7.875 -19.033 -3.885 1.00 79.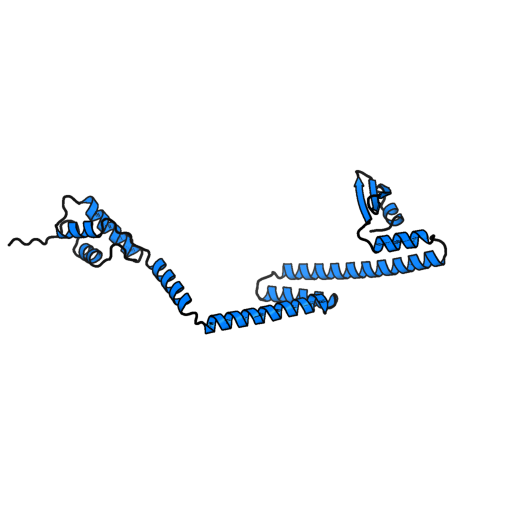62 90 ARG A N 1
ATOM 756 C CA . ARG A 1 90 ? 7.332 -19.900 -2.832 1.00 79.62 90 ARG A CA 1
ATOM 757 C C . ARG A 1 90 ? 7.649 -19.356 -1.441 1.00 79.62 90 ARG A C 1
ATOM 759 O O . ARG A 1 90 ? 6.735 -19.254 -0.630 1.00 79.62 90 ARG A O 1
ATOM 766 N N . THR A 1 91 ? 8.891 -18.949 -1.184 1.00 83.06 91 THR A N 1
ATOM 767 C CA . THR A 1 91 ? 9.292 -18.336 0.090 1.00 83.06 91 THR A CA 1
ATOM 768 C C . THR A 1 91 ? 8.516 -17.053 0.355 1.00 83.06 91 THR A C 1
ATOM 770 O O . THR A 1 91 ? 7.981 -16.892 1.444 1.00 83.06 91 THR A O 1
ATOM 773 N N . LEU A 1 92 ? 8.360 -16.177 -0.642 1.00 84.31 92 LEU A N 1
ATOM 774 C CA . LEU A 1 92 ? 7.584 -14.945 -0.492 1.00 84.31 92 LEU A CA 1
ATOM 775 C C . LEU A 1 92 ? 6.113 -15.233 -0.158 1.00 84.31 92 LEU A C 1
ATOM 777 O O . LEU A 1 92 ? 5.542 -14.579 0.711 1.00 84.31 92 LEU A O 1
ATOM 781 N N . LYS A 1 93 ? 5.510 -16.247 -0.795 1.00 84.81 93 LYS A N 1
ATOM 782 C CA . LYS A 1 93 ? 4.141 -16.685 -0.485 1.00 84.81 93 LYS A CA 1
ATOM 783 C C . LYS A 1 93 ? 4.029 -17.232 0.941 1.00 84.81 93 LYS A C 1
ATOM 785 O O . LYS A 1 93 ? 3.074 -16.897 1.634 1.00 84.81 93 LYS A O 1
ATOM 790 N N . LEU A 1 94 ? 5.002 -18.033 1.382 1.00 88.25 94 LEU A N 1
ATOM 791 C CA . LEU A 1 94 ? 5.037 -18.584 2.740 1.00 88.25 94 LEU A CA 1
ATOM 792 C C . LEU A 1 94 ? 5.205 -17.484 3.790 1.00 88.25 94 LEU A C 1
ATOM 794 O O . LEU A 1 94 ? 4.407 -17.415 4.720 1.00 88.25 94 LEU A O 1
ATOM 798 N N . VAL A 1 95 ? 6.168 -16.580 3.605 1.00 90.12 95 VAL A N 1
ATOM 799 C CA . VAL A 1 95 ? 6.392 -15.436 4.501 1.00 90.12 95 VAL A CA 1
ATOM 800 C C . VAL A 1 95 ? 5.154 -14.544 4.551 1.00 90.12 95 VAL A C 1
ATOM 802 O O . VAL A 1 95 ? 4.687 -14.212 5.637 1.00 90.12 95 VAL A O 1
ATOM 805 N N . GLY A 1 96 ? 4.564 -14.224 3.395 1.00 86.50 96 GLY A N 1
ATOM 806 C CA . GLY A 1 96 ? 3.325 -13.451 3.327 1.00 86.50 96 GLY A CA 1
ATOM 807 C C . GLY A 1 96 ? 2.174 -14.125 4.077 1.00 86.50 96 GLY A C 1
ATOM 808 O O . GLY A 1 96 ? 1.484 -13.474 4.858 1.00 86.50 96 GLY A O 1
ATOM 809 N N . SER A 1 97 ? 2.004 -15.441 3.906 1.00 84.44 97 SER A N 1
ATOM 810 C CA . SER A 1 97 ? 0.976 -16.197 4.630 1.00 84.44 97 SER A CA 1
ATOM 811 C C . SER A 1 97 ? 1.221 -16.232 6.140 1.00 84.44 97 SER A C 1
ATOM 813 O O . SER A 1 97 ? 0.285 -16.025 6.906 1.00 84.44 97 SER A O 1
ATOM 815 N N . ALA A 1 98 ? 2.471 -16.409 6.577 1.00 91.75 98 ALA A N 1
ATOM 816 C CA . ALA A 1 98 ? 2.831 -16.435 7.990 1.00 91.75 98 ALA A CA 1
ATOM 817 C C . ALA A 1 98 ? 2.566 -15.081 8.664 1.00 91.75 98 ALA A C 1
ATOM 819 O O . ALA A 1 98 ? 1.947 -15.033 9.724 1.00 91.75 98 ALA A O 1
ATOM 820 N N . ILE A 1 99 ? 2.958 -13.976 8.018 1.00 90.31 99 ILE A N 1
ATOM 821 C CA . ILE A 1 99 ? 2.667 -12.619 8.502 1.00 90.31 99 ILE A CA 1
ATOM 822 C C . ILE A 1 99 ? 1.153 -12.397 8.586 1.00 90.31 99 ILE A C 1
ATOM 824 O O . ILE A 1 99 ? 0.664 -11.891 9.593 1.00 90.31 99 ILE A O 1
ATOM 828 N N . GLY A 1 100 ? 0.400 -12.821 7.567 1.00 86.06 100 GLY A N 1
ATOM 829 C CA . GLY A 1 100 ? -1.060 -12.722 7.568 1.00 86.06 100 GLY A CA 1
ATOM 830 C C . GLY A 1 100 ? -1.702 -13.449 8.752 1.00 86.06 100 GLY A C 1
ATOM 831 O O . GLY A 1 100 ? -2.552 -12.877 9.431 1.00 86.06 100 GLY A O 1
ATOM 832 N N . VAL A 1 101 ? -1.251 -14.670 9.055 1.00 91.69 101 VAL A N 1
ATOM 833 C CA . VAL A 1 101 ? -1.732 -15.442 10.215 1.00 91.69 101 VAL A CA 1
ATOM 834 C C . VAL A 1 101 ? -1.431 -14.722 11.531 1.00 91.69 101 VAL A C 1
ATOM 836 O O . VAL A 1 101 ? -2.300 -14.676 12.398 1.00 91.69 101 VAL A O 1
ATOM 839 N N . ILE A 1 102 ? -0.246 -14.121 11.674 1.00 90.56 102 ILE A N 1
ATOM 840 C CA . ILE A 1 102 ? 0.134 -13.353 12.872 1.00 90.56 102 ILE A CA 1
ATOM 841 C C . ILE A 1 102 ? -0.740 -12.102 13.035 1.00 90.56 102 ILE A C 1
ATOM 843 O O . ILE A 1 102 ? -1.183 -11.796 14.140 1.00 90.56 102 ILE A O 1
ATOM 847 N N . ILE A 1 103 ? -1.018 -11.380 11.947 1.00 86.81 103 ILE A N 1
ATOM 848 C CA . ILE A 1 103 ? -1.869 -10.184 11.998 1.00 86.81 103 ILE A CA 1
ATOM 849 C C . ILE A 1 103 ? -3.295 -10.569 12.399 1.00 86.81 103 ILE A C 1
ATOM 851 O O . ILE A 1 103 ? -3.862 -9.968 13.310 1.00 86.81 103 ILE A O 1
ATOM 855 N N . ILE A 1 104 ? -3.867 -11.591 11.755 1.00 88.31 104 ILE A N 1
ATOM 856 C CA . ILE A 1 104 ? -5.232 -12.047 12.043 1.00 88.31 104 ILE A CA 1
ATOM 857 C C . ILE A 1 104 ? -5.337 -12.545 13.486 1.00 88.31 104 ILE A C 1
ATOM 859 O O . ILE A 1 104 ? -6.275 -12.171 14.189 1.00 88.31 104 ILE A O 1
ATOM 863 N N . SER A 1 105 ? -4.373 -13.340 13.958 1.00 86.81 105 SER A N 1
ATOM 864 C CA . SER A 1 105 ? -4.380 -13.822 15.341 1.00 86.81 105 SER A CA 1
ATOM 865 C C . SER A 1 105 ? -4.251 -12.673 16.344 1.00 86.81 105 SER A C 1
ATOM 867 O O . SER A 1 105 ? -5.004 -12.634 17.316 1.00 86.81 105 SER A O 1
ATOM 869 N N . GLY A 1 106 ? -3.393 -11.684 16.074 1.00 86.94 106 GLY A N 1
ATOM 870 C CA . GLY A 1 106 ? -3.274 -10.470 16.882 1.00 86.94 106 GLY A CA 1
ATOM 871 C C . GLY A 1 106 ? -4.581 -9.676 16.962 1.00 86.94 106 GLY A C 1
ATOM 872 O O . GLY A 1 106 ? -4.985 -9.270 18.052 1.00 86.94 106 GLY A O 1
ATOM 873 N N . ILE A 1 107 ? -5.286 -9.515 15.835 1.00 86.56 107 ILE A N 1
ATOM 874 C CA . ILE A 1 107 ? -6.599 -8.851 15.789 1.00 86.56 107 ILE A CA 1
ATOM 875 C C . ILE A 1 107 ? -7.630 -9.632 16.607 1.00 86.56 107 ILE A C 1
ATOM 877 O O . ILE A 1 107 ? -8.369 -9.030 17.385 1.00 86.56 107 ILE A O 1
ATOM 881 N N . LEU A 1 108 ? -7.673 -10.962 16.482 1.00 88.31 108 LEU A N 1
ATOM 882 C CA . LEU A 1 108 ? -8.603 -11.794 17.250 1.00 88.31 108 LEU A CA 1
ATOM 883 C C . LEU A 1 108 ? -8.347 -11.687 18.759 1.00 88.31 108 LEU A C 1
ATOM 885 O O . LEU A 1 108 ? -9.290 -11.488 19.525 1.00 88.31 108 LEU A O 1
ATOM 889 N N . VAL A 1 109 ? -7.084 -11.744 19.192 1.00 89.81 109 VAL A N 1
ATOM 890 C CA . VAL A 1 109 ? -6.711 -11.552 20.603 1.00 89.81 109 VAL A CA 1
ATOM 891 C C . VAL A 1 109 ? -7.121 -10.157 21.083 1.00 89.81 109 VAL A C 1
ATOM 893 O O . VAL A 1 109 ? -7.747 -10.023 22.137 1.00 89.81 109 VAL A O 1
ATOM 896 N N . TYR A 1 110 ? -6.845 -9.116 20.296 1.00 86.00 110 TYR A N 1
ATOM 897 C CA . TYR A 1 110 ? -7.233 -7.746 20.626 1.00 86.00 110 TYR A CA 1
ATOM 898 C C . TYR A 1 110 ? -8.758 -7.577 20.744 1.00 86.00 110 TYR A C 1
ATOM 900 O O . TYR A 1 110 ? -9.229 -6.967 21.702 1.00 86.00 110 TYR A O 1
ATOM 908 N N . GLN A 1 111 ? -9.535 -8.142 19.814 1.00 80.12 111 GLN A N 1
ATOM 909 C CA . GLN A 1 111 ? -10.990 -7.973 19.723 1.00 80.12 111 GLN A CA 1
ATOM 910 C C . GLN A 1 111 ? -11.770 -8.818 20.740 1.00 80.12 111 GLN A C 1
ATOM 912 O O . GLN A 1 111 ? -12.803 -8.358 21.235 1.00 80.12 111 GLN A O 1
ATOM 917 N N . PHE A 1 112 ? -11.313 -10.034 21.048 1.00 84.56 112 PHE A N 1
ATOM 918 C CA . PHE A 1 112 ? -12.109 -11.017 21.796 1.00 84.56 112 PHE A CA 1
ATOM 919 C C . PHE A 1 112 ? -11.517 -11.423 23.147 1.00 84.56 112 PHE A C 1
ATOM 921 O O . PHE A 1 112 ? -12.269 -11.871 24.006 1.00 84.56 112 PHE A O 1
ATOM 928 N N . VAL A 1 113 ? -10.210 -11.243 23.369 1.00 87.75 113 VAL A N 1
ATOM 929 C CA . VAL A 1 113 ? -9.548 -11.662 24.620 1.00 87.75 113 VAL A CA 1
ATOM 930 C C . VAL A 1 113 ? -9.229 -10.469 25.516 1.00 87.75 113 VAL A C 1
ATOM 932 O O . VAL A 1 113 ? -9.462 -10.513 26.722 1.00 87.75 113 VAL A O 1
ATOM 935 N N . LEU A 1 114 ? -8.705 -9.377 24.951 1.00 85.25 114 LEU A N 1
ATOM 936 C CA . LEU A 1 114 ? -8.274 -8.238 25.760 1.00 85.25 114 LEU A CA 1
ATOM 937 C C . LEU A 1 114 ? -9.461 -7.456 26.336 1.00 85.25 114 LEU A C 1
ATOM 939 O O . LEU A 1 114 ? -10.387 -7.090 25.612 1.00 85.25 114 LEU A O 1
ATOM 943 N N . GLY A 1 115 ? -9.393 -7.124 27.626 1.00 83.44 115 GLY A N 1
ATOM 944 C CA . GLY A 1 115 ? -10.309 -6.180 28.271 1.00 83.44 115 GLY A CA 1
ATOM 945 C C . GLY A 1 115 ? -10.055 -4.725 27.848 1.00 83.44 115 GLY A C 1
ATOM 946 O O . GLY A 1 115 ? -8.994 -4.398 27.314 1.00 83.44 115 GLY A O 1
ATOM 947 N N . ALA A 1 116 ? -11.016 -3.833 28.114 1.00 78.69 116 ALA A N 1
ATOM 948 C CA . ALA A 1 116 ? -10.975 -2.431 27.675 1.00 78.69 116 ALA A CA 1
ATOM 949 C C . ALA A 1 116 ? -9.700 -1.683 28.117 1.00 78.69 116 ALA A C 1
ATOM 951 O O . ALA A 1 116 ? -9.041 -1.051 27.292 1.00 78.69 116 ALA A O 1
ATOM 952 N N . GLN A 1 117 ? -9.295 -1.826 29.385 1.00 76.81 117 GLN A N 1
ATOM 953 C CA . GLN A 1 117 ? -8.071 -1.198 29.902 1.00 76.81 117 GLN A CA 1
ATOM 954 C C . GLN A 1 117 ? -6.805 -1.710 29.197 1.00 76.81 117 GLN A C 1
ATOM 956 O O . GLN A 1 117 ? -5.894 -0.939 28.894 1.00 76.81 117 GLN A O 1
ATOM 961 N N . THR A 1 118 ? -6.733 -3.010 28.897 1.00 83.81 118 THR A N 1
ATOM 962 C CA . THR A 1 118 ? -5.571 -3.595 28.213 1.00 83.81 118 THR A CA 1
ATOM 963 C C . THR A 1 118 ? -5.507 -3.158 26.752 1.00 83.81 118 THR A C 1
ATOM 965 O O . THR A 1 118 ? -4.427 -2.828 26.269 1.00 83.81 118 THR A O 1
ATOM 968 N N . ARG A 1 119 ? -6.653 -3.059 26.061 1.00 83.44 119 ARG A N 1
ATOM 969 C CA . ARG A 1 119 ? -6.721 -2.516 24.692 1.00 83.44 119 ARG A CA 1
ATOM 970 C C . ARG A 1 119 ? -6.235 -1.073 24.621 1.00 83.44 119 ARG A C 1
ATOM 972 O O . ARG A 1 119 ? -5.476 -0.735 23.720 1.00 83.44 119 ARG A O 1
ATOM 979 N N . GLN A 1 120 ? -6.608 -0.241 25.593 1.00 82.50 120 GLN A N 1
ATOM 980 C CA . GLN A 1 120 ? -6.143 1.145 25.669 1.00 82.50 120 GLN A CA 1
ATOM 981 C C . GLN A 1 120 ? -4.612 1.225 25.768 1.00 82.50 120 GLN A C 1
ATOM 983 O O . GLN A 1 120 ? -3.990 1.989 25.033 1.00 82.50 120 GLN A O 1
ATOM 988 N N . LYS A 1 121 ? -3.987 0.387 26.609 1.00 86.12 121 LYS A N 1
ATOM 989 C CA . LYS A 1 121 ? -2.518 0.298 26.708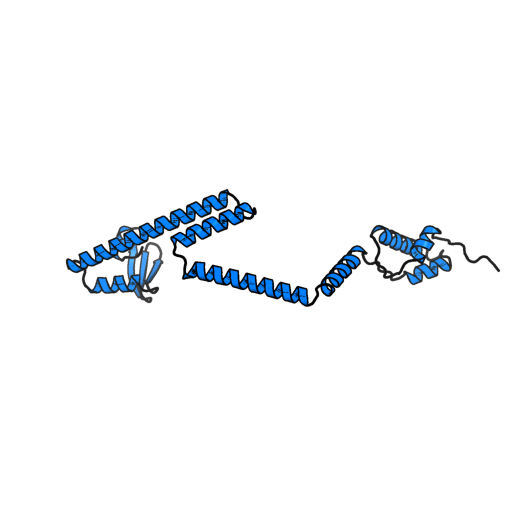 1.00 86.12 121 LYS A CA 1
ATOM 990 C C . LYS A 1 121 ? -1.876 -0.143 25.390 1.00 86.12 121 LYS A C 1
ATOM 992 O O . LYS A 1 121 ? -0.873 0.441 24.987 1.00 86.12 121 LYS A O 1
ATOM 997 N N . VAL A 1 122 ? -2.464 -1.132 24.709 1.00 87.62 122 VAL A N 1
ATOM 998 C CA . VAL A 1 122 ? -1.996 -1.599 23.391 1.00 87.62 122 VAL A CA 1
ATOM 999 C C . VAL A 1 122 ? -2.069 -0.481 22.351 1.00 87.62 122 VAL A C 1
ATOM 1001 O O . VAL A 1 122 ? -1.096 -0.270 21.634 1.00 87.62 122 VAL A O 1
ATOM 1004 N N . ASN A 1 123 ? -3.161 0.287 22.312 1.00 83.94 123 ASN A N 1
ATOM 1005 C CA . ASN A 1 123 ? -3.308 1.411 21.383 1.00 83.94 123 ASN A CA 1
ATOM 1006 C C . ASN A 1 123 ? -2.249 2.488 21.625 1.00 83.94 123 ASN A C 1
ATOM 1008 O O . ASN A 1 123 ? -1.597 2.933 20.685 1.00 83.94 123 ASN A O 1
ATOM 1012 N N . VAL A 1 124 ? -2.019 2.870 22.883 1.00 85.62 124 VAL A N 1
ATOM 1013 C CA . VAL A 1 124 ? -0.976 3.852 23.217 1.00 85.62 124 VAL A CA 1
ATOM 1014 C C . VAL A 1 124 ? 0.407 3.346 22.796 1.00 85.62 124 VAL A C 1
ATOM 1016 O O . VAL A 1 124 ? 1.166 4.088 22.174 1.00 85.62 124 VAL A O 1
ATOM 1019 N N . ALA A 1 125 ? 0.728 2.080 23.077 1.00 87.62 125 ALA A N 1
ATOM 1020 C CA . ALA A 1 125 ? 2.002 1.481 22.683 1.00 87.62 125 ALA A CA 1
ATOM 1021 C C . ALA A 1 125 ? 2.174 1.412 21.154 1.00 87.62 125 ALA A C 1
ATOM 1023 O O . ALA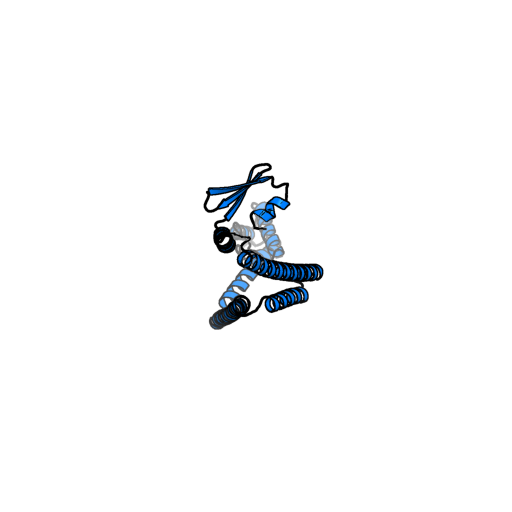 A 1 125 ? 3.267 1.669 20.648 1.00 87.62 125 ALA A O 1
ATOM 1024 N N . TRP A 1 126 ? 1.099 1.121 20.416 1.00 85.94 126 TRP A N 1
ATOM 1025 C CA . TRP A 1 126 ? 1.084 1.123 18.953 1.00 85.94 126 TRP A CA 1
ATOM 1026 C C . TRP A 1 126 ? 1.459 2.496 18.384 1.00 85.94 126 TRP A C 1
ATOM 1028 O O . TRP A 1 126 ? 2.415 2.603 17.614 1.00 85.94 126 TRP A O 1
ATOM 1038 N N . TYR A 1 127 ? 0.785 3.563 18.822 1.00 85.12 127 TYR A N 1
ATOM 1039 C CA . TYR A 1 127 ? 1.069 4.923 18.349 1.00 85.12 127 TYR A CA 1
ATOM 1040 C C . TYR A 1 127 ? 2.455 5.426 18.770 1.00 85.12 127 TYR A C 1
ATOM 1042 O O . TYR A 1 127 ? 3.137 6.091 17.991 1.00 85.12 127 TYR A O 1
ATOM 1050 N N . GLN A 1 128 ? 2.933 5.053 19.961 1.00 84.75 128 GLN A N 1
ATOM 1051 C CA . GLN A 1 128 ? 4.319 5.318 20.361 1.00 84.75 128 GLN A CA 1
ATOM 1052 C C . GLN A 1 128 ? 5.331 4.607 19.452 1.00 84.75 128 GLN A C 1
ATOM 1054 O O . GLN A 1 128 ? 6.375 5.177 19.134 1.00 84.75 128 GLN A O 1
ATOM 1059 N N . GLY A 1 129 ? 5.031 3.379 19.022 1.00 87.06 129 GLY A N 1
ATOM 1060 C CA . GLY A 1 129 ? 5.830 2.648 18.041 1.00 87.06 129 GLY A CA 1
ATOM 1061 C C . GLY A 1 129 ? 5.889 3.368 16.696 1.00 87.06 129 GLY A C 1
ATOM 1062 O O . GLY A 1 129 ? 6.979 3.567 16.165 1.00 87.06 129 GLY A O 1
ATOM 1063 N N . LEU A 1 130 ? 4.740 3.826 16.188 1.00 83.06 130 LEU A N 1
ATOM 1064 C CA . LEU A 1 130 ? 4.659 4.590 14.938 1.00 83.06 130 LEU A CA 1
ATOM 1065 C C . LEU A 1 130 ? 5.453 5.900 14.998 1.00 83.06 130 LEU A C 1
ATOM 1067 O O . LEU A 1 130 ? 6.147 6.242 14.044 1.00 83.06 130 LEU A O 1
ATOM 1071 N N . ASN A 1 131 ? 5.427 6.593 16.132 1.00 89.25 131 ASN A N 1
ATOM 1072 C CA . ASN A 1 131 ? 6.236 7.792 16.337 1.00 89.25 131 ASN A CA 1
ATOM 1073 C C . ASN A 1 131 ? 7.744 7.496 16.299 1.00 89.25 131 ASN A C 1
ATOM 1075 O O . ASN A 1 131 ? 8.499 8.208 15.643 1.00 89.25 131 ASN A O 1
ATOM 1079 N N . LYS A 1 132 ? 8.202 6.388 16.904 1.00 89.44 132 LYS A N 1
ATOM 1080 C CA . LYS A 1 132 ? 9.625 5.990 16.853 1.00 89.44 132 LYS A CA 1
ATOM 1081 C C . LYS A 1 132 ? 10.145 5.764 15.432 1.00 89.44 132 LYS A C 1
ATOM 1083 O O . LYS A 1 132 ? 11.335 5.951 15.200 1.00 89.44 132 LYS A O 1
ATOM 1088 N N . VAL A 1 133 ? 9.277 5.362 14.505 1.00 91.12 133 VAL A N 1
ATOM 1089 C CA . VAL A 1 133 ? 9.621 5.174 13.086 1.00 91.12 133 VAL A CA 1
ATOM 1090 C C . VAL A 1 133 ? 9.236 6.374 12.208 1.00 91.12 133 VAL A C 1
ATOM 1092 O O . VAL A 1 133 ? 9.341 6.289 10.989 1.00 91.12 133 VAL A O 1
ATOM 1095 N N . GLY A 1 134 ? 8.814 7.493 12.810 1.00 85.00 134 GLY A N 1
ATOM 1096 C CA . GLY A 1 134 ? 8.515 8.749 12.114 1.00 85.00 134 GLY A CA 1
ATOM 1097 C C . GLY A 1 134 ? 7.175 8.783 11.374 1.00 85.00 134 GLY A C 1
ATOM 1098 O O . GLY A 1 134 ? 6.994 9.621 10.498 1.00 85.00 134 GLY A O 1
ATOM 1099 N N . LEU A 1 135 ? 6.246 7.878 11.693 1.00 85.50 135 LEU A N 1
ATOM 1100 C CA . LEU A 1 135 ? 4.938 7.779 11.032 1.00 85.50 135 LEU A CA 1
ATOM 1101 C C . LEU A 1 135 ? 3.828 8.586 11.720 1.00 85.50 135 LEU A C 1
ATOM 1103 O O . LEU A 1 135 ? 2.771 8.768 11.127 1.00 85.50 135 LEU A O 1
ATOM 1107 N N . VAL A 1 136 ? 4.042 9.033 12.959 1.00 86.38 136 VAL A N 1
ATOM 1108 C CA . VAL A 1 136 ? 3.101 9.870 13.724 1.00 86.38 136 VAL A CA 1
ATOM 1109 C C . VAL A 1 136 ? 3.906 10.885 14.531 1.00 86.38 136 VAL A C 1
ATOM 1111 O O . VAL A 1 136 ? 4.951 10.537 15.084 1.00 86.38 136 VAL A O 1
ATOM 1114 N N . SER A 1 137 ? 3.441 12.128 14.611 1.00 82.81 137 SER A N 1
ATOM 1115 C CA . SER A 1 137 ? 4.109 13.182 15.384 1.00 82.81 137 SER A CA 1
ATOM 1116 C C . SER A 1 137 ? 3.968 12.979 16.901 1.00 82.81 137 SER A C 1
ATOM 1118 O O . SER A 1 137 ? 3.115 12.231 17.386 1.00 82.81 137 SER A O 1
ATOM 1120 N N . LYS A 1 138 ? 4.808 13.652 17.700 1.00 84.12 138 LYS A N 1
ATOM 1121 C CA . LYS A 1 138 ? 4.704 13.588 19.171 1.00 84.12 138 LYS A CA 1
ATOM 1122 C C . LYS A 1 138 ? 3.413 14.237 19.667 1.00 84.12 138 LYS A C 1
ATOM 1124 O O . LYS A 1 138 ? 2.833 13.765 20.644 1.00 84.12 138 LYS A O 1
ATOM 1129 N N . GLU A 1 139 ? 2.977 15.284 18.981 1.00 84.31 139 GLU A N 1
ATOM 1130 C CA . GLU A 1 139 ? 1.778 16.061 19.260 1.00 84.31 139 GLU A CA 1
ATOM 1131 C C . GLU A 1 139 ? 0.520 15.206 19.051 1.00 84.31 139 GLU A C 1
ATOM 1133 O O . GLU A 1 139 ? -0.314 15.116 19.951 1.00 84.31 139 GLU A O 1
ATOM 1138 N N . GLU A 1 140 ? 0.428 14.488 17.928 1.00 76.25 140 GLU A N 1
ATOM 1139 C CA . GLU A 1 140 ? -0.686 13.568 17.650 1.00 76.25 140 GLU A CA 1
ATOM 1140 C C . GLU A 1 140 ? -0.749 12.419 18.667 1.00 76.25 140 GLU A C 1
ATOM 1142 O O . GLU A 1 140 ? -1.825 12.072 19.150 1.00 76.25 140 GLU A O 1
ATOM 1147 N N . VAL A 1 141 ? 0.396 11.850 19.067 1.00 83.88 141 VAL A N 1
ATOM 1148 C CA . VAL A 1 141 ? 0.433 10.813 20.117 1.00 83.88 141 VAL A CA 1
ATOM 1149 C C . VAL A 1 141 ? -0.098 11.349 21.450 1.00 83.88 141 VAL A C 1
ATOM 1151 O O . VAL A 1 141 ? -0.793 10.627 22.171 1.00 83.88 141 VAL A O 1
ATOM 1154 N N . ALA A 1 142 ? 0.233 12.596 21.800 1.00 82.69 142 ALA A N 1
ATOM 1155 C CA . ALA A 1 142 ? -0.234 13.223 23.031 1.00 82.69 142 ALA A CA 1
ATOM 1156 C C . ALA A 1 142 ? -1.754 13.454 23.009 1.00 82.69 142 ALA A C 1
ATOM 1158 O O . ALA A 1 142 ? -2.424 13.093 23.979 1.00 82.69 142 ALA A O 1
ATOM 1159 N N . GLN A 1 143 ? -2.294 13.955 21.892 1.00 80.00 143 GLN A N 1
ATOM 1160 C CA . GLN A 1 143 ? -3.737 14.134 21.688 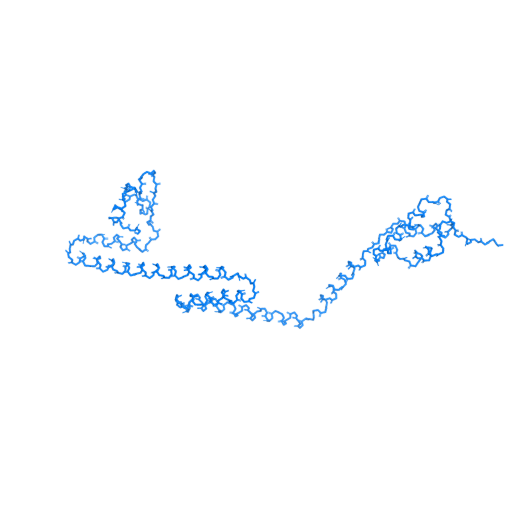1.00 80.00 143 GLN A CA 1
ATOM 1161 C C . GLN A 1 143 ? -4.490 12.803 21.797 1.00 80.00 143 GLN A C 1
ATOM 1163 O O . GLN A 1 143 ? -5.401 12.674 22.609 1.00 80.00 143 GLN A O 1
ATOM 1168 N N . ILE A 1 144 ? -4.031 11.763 21.091 1.00 80.69 144 ILE A N 1
ATOM 1169 C CA . ILE A 1 144 ? -4.652 10.430 21.135 1.00 80.69 144 ILE A CA 1
ATOM 1170 C C . ILE A 1 144 ? -4.656 9.860 22.559 1.00 80.69 144 ILE A C 1
ATOM 1172 O O . ILE A 1 144 ? -5.627 9.233 22.986 1.00 80.69 144 ILE A O 1
ATOM 1176 N N . ARG A 1 145 ? -3.574 10.060 23.322 1.00 80.81 145 ARG A N 1
ATOM 1177 C CA . ARG A 1 145 ? -3.513 9.611 24.718 1.00 80.81 145 ARG A CA 1
ATOM 1178 C C . ARG A 1 145 ? -4.548 10.335 25.577 1.00 80.81 145 ARG A C 1
ATOM 1180 O O . ARG A 1 145 ? -5.203 9.675 26.381 1.00 80.81 145 ARG A O 1
ATOM 1187 N N . GLN A 1 146 ? -4.683 11.648 25.405 1.00 84.31 146 GLN A N 1
ATOM 1188 C CA . GLN A 1 146 ? -5.647 12.466 26.134 1.00 84.31 146 GLN A CA 1
ATOM 1189 C C . GLN A 1 146 ? -7.088 12.047 25.809 1.00 84.31 146 GLN A C 1
ATOM 1191 O O . GLN A 1 146 ? -7.852 11.750 26.730 1.00 84.31 146 GLN A O 1
ATOM 1196 N N . ASP A 1 147 ? -7.430 11.908 24.530 1.00 79.12 147 ASP A N 1
ATOM 1197 C CA . ASP A 1 147 ? -8.764 11.490 24.083 1.00 79.12 147 ASP A CA 1
ATOM 1198 C C . ASP A 1 147 ? -9.139 10.108 24.620 1.00 79.12 147 ASP A C 1
ATOM 1200 O O . ASP A 1 147 ? -10.232 9.911 25.153 1.00 79.12 147 ASP A O 1
ATOM 1204 N N . LEU A 1 148 ? -8.201 9.155 24.571 1.00 77.31 148 LEU A N 1
ATOM 1205 C CA . LEU A 1 148 ? -8.413 7.823 25.135 1.00 77.31 148 LEU A CA 1
ATOM 1206 C C . LEU A 1 148 ? -8.645 7.870 26.648 1.00 77.31 148 LEU A C 1
ATOM 1208 O O . LEU A 1 148 ? -9.462 7.103 27.156 1.00 77.31 148 LEU A O 1
ATOM 1212 N N . THR A 1 149 ? -7.931 8.730 27.382 1.00 78.62 149 THR A N 1
ATOM 1213 C CA . THR A 1 149 ? -8.158 8.885 28.827 1.00 78.62 149 THR A CA 1
ATOM 1214 C C . THR A 1 149 ? -9.513 9.516 29.132 1.00 78.62 149 THR A C 1
ATOM 1216 O O . THR A 1 149 ? -10.232 8.978 29.972 1.00 78.62 149 THR A O 1
ATOM 1219 N N . MET A 1 150 ? -9.913 10.571 28.416 1.00 77.44 150 MET A N 1
ATOM 1220 C CA . MET A 1 150 ? -11.218 11.216 28.604 1.00 77.44 150 MET A CA 1
ATOM 1221 C C . MET A 1 150 ? -12.365 10.248 28.310 1.00 77.44 150 MET A C 1
ATOM 1223 O O . MET A 1 150 ? -13.222 10.048 29.165 1.00 77.44 150 MET A O 1
ATOM 1227 N N . ALA A 1 151 ? -12.315 9.546 27.174 1.00 72.00 151 ALA A N 1
ATOM 1228 C CA . ALA A 1 151 ? -13.325 8.553 26.816 1.00 72.00 151 ALA A CA 1
ATOM 1229 C C . ALA A 1 151 ? -13.415 7.408 27.841 1.00 72.00 151 ALA A C 1
ATOM 1231 O O . ALA A 1 151 ? -14.497 6.882 28.098 1.00 72.00 151 ALA A O 1
ATOM 1232 N N . SER A 1 152 ? -12.287 7.005 28.445 1.00 74.00 152 SER A N 1
ATOM 1233 C CA . SER A 1 152 ? -12.297 5.978 29.494 1.00 74.00 152 SER A CA 1
ATOM 1234 C C . SER A 1 152 ? -12.954 6.454 30.793 1.00 74.00 152 SER A C 1
ATOM 1236 O O . SER A 1 152 ? -13.686 5.677 31.405 1.00 74.00 152 SER A O 1
ATOM 1238 N N . VAL A 1 153 ? -12.741 7.718 31.177 1.00 79.88 153 VAL A N 1
ATOM 1239 C CA . VAL A 1 153 ? -13.357 8.335 32.362 1.00 79.88 153 VAL A CA 1
ATOM 1240 C C . VAL A 1 153 ? -14.858 8.517 32.146 1.00 79.88 153 VAL A C 1
ATOM 1242 O O . VAL A 1 153 ? -15.643 8.032 32.954 1.00 79.88 153 VAL A O 1
ATOM 1245 N N . GLU A 1 154 ? -15.263 9.099 31.016 1.00 71.81 154 GLU A N 1
ATOM 1246 C CA . GLU A 1 154 ? -16.673 9.318 30.663 1.00 71.81 154 GLU A CA 1
ATOM 1247 C C . GLU A 1 154 ? -17.461 7.996 30.615 1.00 71.81 154 GLU A C 1
ATOM 1249 O O . GLU A 1 154 ? -18.588 7.900 31.108 1.00 71.81 154 GLU A O 1
ATOM 1254 N N . LEU A 1 155 ? -16.848 6.929 30.087 1.00 72.25 155 LEU A N 1
ATOM 1255 C CA . LEU A 1 155 ? -17.449 5.595 30.073 1.00 72.25 155 LEU A CA 1
ATOM 1256 C C . LEU A 1 155 ? -17.623 5.018 31.486 1.00 72.25 155 LEU A C 1
ATOM 1258 O O . LEU A 1 155 ? -18.615 4.334 31.752 1.00 72.25 155 LEU A O 1
ATOM 1262 N N . GLU A 1 156 ? -16.661 5.240 32.383 1.00 74.88 156 GLU A N 1
ATOM 1263 C CA . GLU A 1 156 ? -16.747 4.787 33.773 1.00 74.88 156 GLU A CA 1
ATOM 1264 C C . GLU A 1 156 ? -17.816 5.566 34.551 1.00 74.88 156 GLU A C 1
ATOM 1266 O O . GLU A 1 156 ? -18.629 4.951 35.243 1.00 74.88 156 GLU A O 1
ATOM 1271 N N . GLU A 1 157 ? -17.869 6.888 34.385 1.00 72.06 157 GLU A N 1
ATOM 1272 C CA . GLU A 1 157 ? -18.901 7.758 34.960 1.00 72.06 157 GLU A CA 1
ATOM 1273 C C . GLU A 1 157 ? -20.296 7.356 34.480 1.00 72.06 157 GLU A C 1
ATOM 1275 O O . GLU A 1 157 ? -21.185 7.117 35.296 1.00 72.06 157 GLU A O 1
ATOM 1280 N N . THR A 1 158 ? -20.467 7.144 33.172 1.00 63.53 158 THR A N 1
ATOM 1281 C CA . THR A 1 158 ? -21.728 6.670 32.580 1.00 63.53 158 THR A CA 1
ATOM 1282 C C . THR A 1 158 ? -22.145 5.313 33.151 1.00 63.53 158 THR A C 1
ATOM 1284 O O . THR A 1 158 ? -23.325 5.062 33.398 1.00 63.53 158 THR A O 1
ATOM 1287 N N . ARG A 1 159 ? -21.192 4.402 33.389 1.00 66.25 159 ARG A N 1
ATOM 1288 C CA . ARG A 1 159 ? -21.481 3.099 34.011 1.00 66.25 159 ARG A CA 1
ATOM 1289 C C . ARG A 1 159 ? -21.916 3.236 35.465 1.00 66.25 159 ARG A C 1
ATOM 1291 O O . ARG A 1 159 ? -22.878 2.573 35.844 1.00 66.25 159 ARG A O 1
ATOM 1298 N N . LYS A 1 160 ? -21.230 4.066 36.257 1.00 71.50 160 LYS A N 1
ATOM 1299 C CA . LYS A 1 160 ? -21.594 4.333 37.659 1.00 71.50 160 LYS A CA 1
ATOM 1300 C C . LYS A 1 160 ? -22.972 4.975 37.744 1.00 71.50 160 LYS A C 1
ATOM 1302 O O . LYS A 1 160 ? -23.830 4.449 38.442 1.00 71.50 160 LYS A O 1
ATOM 1307 N N . PHE A 1 161 ? -23.216 6.004 36.937 1.00 62.91 161 PHE A N 1
ATOM 1308 C CA . PHE A 1 161 ? -24.512 6.665 36.839 1.00 62.91 161 PHE A CA 1
ATOM 1309 C C . PHE A 1 161 ? -25.634 5.687 36.465 1.00 62.91 161 PHE A C 1
ATOM 1311 O O . PHE A 1 161 ? -26.658 5.632 37.137 1.00 62.91 161 PHE A O 1
ATOM 1318 N N . ASN A 1 162 ? -25.430 4.843 35.448 1.00 62.47 162 ASN A N 1
ATOM 1319 C CA . ASN A 1 162 ? -26.418 3.828 35.070 1.00 62.47 162 ASN A CA 1
ATOM 1320 C C . ASN A 1 162 ? -26.669 2.795 36.184 1.00 62.47 162 ASN A C 1
ATOM 1322 O O . ASN A 1 162 ? -27.802 2.342 36.355 1.00 62.47 162 ASN A O 1
ATOM 1326 N N . ALA A 1 163 ? -25.635 2.409 36.938 1.00 67.69 163 ALA A N 1
ATOM 1327 C CA . ALA A 1 163 ? -25.779 1.499 38.072 1.00 67.69 163 ALA A CA 1
ATOM 1328 C C . ALA A 1 163 ? -26.564 2.150 39.223 1.00 67.69 163 ALA A C 1
ATOM 1330 O O . ALA A 1 163 ? -27.487 1.536 39.757 1.00 67.69 163 ALA A O 1
ATOM 1331 N N . GLU A 1 164 ? -26.256 3.404 39.556 1.00 65.06 164 GLU A N 1
ATOM 1332 C CA . GLU A 1 164 ? -26.983 4.192 40.557 1.00 65.06 164 GLU A CA 1
ATOM 1333 C C . GLU A 1 164 ? -28.448 4.392 40.164 1.00 65.06 164 GLU A C 1
ATOM 1335 O O . GLU A 1 164 ? -29.343 4.160 40.977 1.00 65.06 164 GLU A O 1
ATOM 1340 N N . LEU A 1 165 ? -28.711 4.735 38.900 1.00 58.78 165 LEU A N 1
ATOM 1341 C CA . LEU A 1 165 ? -30.061 4.873 38.361 1.00 58.78 165 LEU A CA 1
ATOM 1342 C C . LEU A 1 165 ? -30.834 3.549 38.447 1.00 58.78 165 LEU A C 1
ATOM 1344 O O . LEU A 1 165 ? -32.001 3.539 38.834 1.00 58.78 165 LEU A O 1
ATOM 1348 N N . SER A 1 166 ? -30.184 2.419 38.152 1.00 60.44 166 SER A N 1
ATOM 1349 C CA . SER A 1 166 ? -30.794 1.093 38.299 1.00 60.44 166 SER A CA 1
ATOM 1350 C C . SER A 1 166 ? -31.204 0.812 39.747 1.00 60.4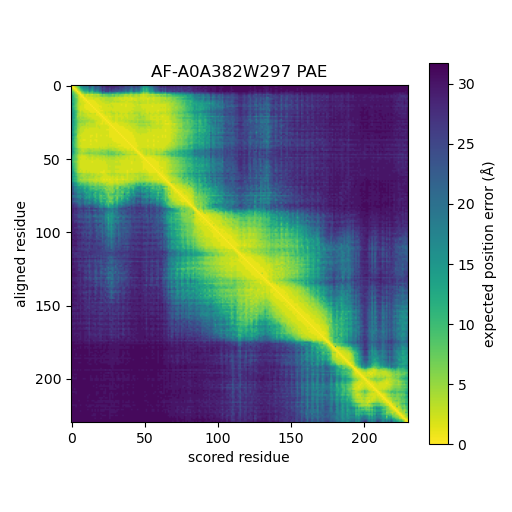4 166 SER A C 1
ATOM 1352 O O . SER A 1 166 ? -32.322 0.353 39.982 1.00 60.44 166 SER A O 1
ATOM 1354 N N . VAL A 1 167 ? -30.341 1.122 40.720 1.00 68.12 167 VAL A N 1
ATOM 1355 C CA . VAL A 1 167 ? -30.641 0.952 42.153 1.00 68.12 167 VAL A CA 1
ATOM 1356 C C . VAL A 1 167 ? -31.771 1.883 42.598 1.00 68.12 167 VAL A C 1
ATOM 1358 O O . VAL A 1 167 ? -32.679 1.450 43.307 1.00 68.12 167 VAL A O 1
ATOM 1361 N N . GLN A 1 168 ? -31.767 3.143 42.156 1.00 59.94 168 GLN A N 1
ATOM 1362 C CA . GLN A 1 168 ? -32.846 4.087 42.460 1.00 59.94 168 GLN A CA 1
ATOM 1363 C C . GLN A 1 168 ? -34.191 3.609 41.904 1.00 59.94 168 GLN A C 1
ATOM 1365 O O . GLN A 1 168 ? -35.196 3.660 42.613 1.00 59.94 168 GLN A O 1
ATOM 1370 N N . ILE A 1 169 ? -34.221 3.090 40.672 1.00 58.22 169 ILE A N 1
ATOM 1371 C CA . ILE A 1 169 ? -35.430 2.500 40.081 1.00 58.22 169 ILE A CA 1
ATOM 1372 C C . ILE A 1 169 ? -35.922 1.320 40.932 1.00 58.22 169 ILE A C 1
ATOM 1374 O O . ILE A 1 169 ? -37.113 1.243 41.228 1.00 58.22 169 ILE A O 1
ATOM 1378 N N . GLU A 1 170 ? -35.032 0.424 41.368 1.00 57.38 170 GLU A N 1
ATOM 1379 C CA . GLU A 1 170 ? -35.395 -0.701 42.243 1.00 57.38 170 GLU A CA 1
ATOM 1380 C C . GLU A 1 170 ? -35.981 -0.235 43.583 1.00 57.38 170 GLU A C 1
ATOM 1382 O O . GLU A 1 170 ? -37.013 -0.750 44.017 1.00 57.38 170 GLU A O 1
ATOM 1387 N N . GLN A 1 171 ? -35.399 0.792 44.203 1.00 58.34 171 GLN A N 1
ATOM 1388 C CA . GLN A 1 171 ? -35.922 1.378 45.440 1.00 58.34 171 GLN A CA 1
ATOM 1389 C C . GLN A 1 171 ? -37.281 2.064 45.240 1.00 58.34 171 GLN A C 1
ATOM 1391 O O . GLN A 1 171 ? -38.166 1.949 46.089 1.00 58.34 171 GLN A O 1
ATOM 1396 N N . MET A 1 172 ? -37.489 2.764 44.121 1.00 52.66 172 MET A N 1
ATOM 1397 C CA . MET A 1 172 ? -38.778 3.391 43.802 1.00 52.66 172 MET A CA 1
ATOM 1398 C C . MET A 1 172 ? -39.887 2.357 43.556 1.00 52.66 172 MET A C 1
ATOM 1400 O O . MET A 1 172 ? -41.042 2.618 43.904 1.00 52.66 172 MET A O 1
ATOM 1404 N N . ILE A 1 173 ? -39.536 1.185 43.014 1.00 54.81 173 ILE A N 1
ATOM 1405 C CA . ILE A 1 173 ? -40.437 0.031 42.863 1.00 54.81 173 ILE A CA 1
ATOM 1406 C C . ILE A 1 173 ? -40.813 -0.538 44.236 1.00 54.81 173 ILE A C 1
ATOM 1408 O O . ILE A 1 173 ? -41.996 -0.704 44.517 1.00 54.81 173 ILE A O 1
ATOM 1412 N N . LEU A 1 174 ? -39.828 -0.799 45.104 1.00 59.41 174 LEU A N 1
ATOM 1413 C CA . LEU A 1 174 ? -40.070 -1.335 46.452 1.00 59.41 174 LEU A CA 1
ATOM 1414 C C . LEU A 1 174 ? -40.943 -0.401 47.303 1.00 59.41 174 LEU A C 1
ATOM 1416 O O . LEU A 1 174 ? -41.771 -0.863 48.081 1.00 59.41 174 LEU A O 1
ATOM 1420 N N . ASN A 1 175 ? -40.807 0.911 47.104 1.00 61.22 175 ASN A N 1
ATOM 1421 C CA . ASN A 1 175 ? -41.583 1.931 47.810 1.00 61.22 175 ASN A CA 1
ATOM 1422 C C . ASN A 1 175 ? -42.944 2.247 47.156 1.00 61.22 175 ASN A C 1
ATOM 1424 O O . ASN A 1 175 ? -43.583 3.227 47.537 1.00 61.22 175 ASN A O 1
ATOM 1428 N N . ASN A 1 176 ? -43.379 1.458 46.163 1.00 54.47 176 ASN A N 1
ATOM 1429 C CA . ASN A 1 176 ? -44.660 1.589 45.454 1.00 54.47 176 ASN A CA 1
ATOM 1430 C C . ASN A 1 176 ? -44.913 2.980 44.826 1.00 54.47 176 ASN A C 1
ATOM 1432 O O . ASN A 1 176 ? -46.053 3.361 44.560 1.00 54.47 176 ASN A O 1
ATOM 1436 N N . LYS A 1 177 ? -43.848 3.759 44.579 1.00 50.31 177 LYS A N 1
ATOM 1437 C CA . LYS A 1 177 ? -43.921 5.100 43.965 1.00 50.31 177 LYS A CA 1
ATOM 1438 C C . LYS A 1 177 ? -43.973 5.052 42.437 1.00 50.31 177 LYS A C 1
ATOM 1440 O O . LYS A 1 177 ? -44.249 6.065 41.802 1.00 50.31 177 LYS A O 1
ATOM 1445 N N . VAL A 1 178 ? -43.701 3.889 41.848 1.00 48.69 178 VAL A N 1
ATOM 1446 C CA . VAL A 1 178 ? -43.682 3.655 40.404 1.00 48.69 178 VAL A CA 1
ATOM 1447 C C . VAL A 1 178 ? -44.513 2.410 40.097 1.00 48.69 178 VAL A C 1
ATOM 1449 O O . VAL A 1 178 ? -44.223 1.331 40.605 1.00 48.69 178 VAL A O 1
ATOM 1452 N N . THR A 1 179 ? -45.545 2.548 39.262 1.00 53.50 179 THR A N 1
ATOM 1453 C CA . THR A 1 179 ? -46.393 1.427 38.829 1.00 53.50 179 THR A CA 1
ATOM 1454 C C . THR A 1 179 ? -45.599 0.437 37.970 1.00 53.50 179 THR A C 1
ATOM 1456 O O . THR A 1 179 ? -44.762 0.825 37.153 1.00 53.50 179 THR A O 1
ATOM 1459 N N . GLU A 1 180 ? -45.876 -0.862 38.116 1.00 50.09 180 GLU A N 1
ATOM 1460 C CA . GLU A 1 180 ? -45.189 -1.975 37.429 1.00 50.09 180 GLU A CA 1
ATOM 1461 C C . GLU A 1 180 ? -45.108 -1.823 35.894 1.00 50.09 180 GLU A C 1
ATOM 1463 O O . GLU A 1 180 ? -44.167 -2.294 35.252 1.00 50.09 180 GLU A O 1
ATOM 1468 N N . ASN A 1 181 ? -46.048 -1.081 35.304 1.00 48.50 181 ASN A N 1
ATOM 1469 C CA . ASN A 1 181 ? -46.053 -0.735 33.884 1.00 48.50 181 ASN A CA 1
ATOM 1470 C C . ASN A 1 181 ? -44.856 0.140 33.469 1.00 48.50 181 ASN A C 1
ATOM 1472 O O . ASN A 1 181 ? -44.281 -0.078 32.401 1.00 48.50 181 ASN A O 1
ATOM 1476 N N . LEU A 1 182 ? -44.413 1.082 34.310 1.00 54.03 182 LEU A N 1
ATOM 1477 C CA . LEU A 1 182 ? -43.264 1.943 34.003 1.00 54.03 182 LEU A CA 1
ATOM 1478 C C . LEU A 1 182 ? -41.942 1.151 34.025 1.00 54.03 182 LEU A C 1
ATOM 1480 O O . LEU A 1 182 ? -41.056 1.400 33.207 1.00 54.03 182 LEU A O 1
ATOM 1484 N N . LYS A 1 183 ? -41.842 0.122 34.882 1.00 46.62 183 LYS A N 1
ATOM 1485 C CA . LYS A 1 183 ? -40.719 -0.838 34.921 1.00 46.62 183 LYS A CA 1
ATOM 1486 C C . LYS A 1 183 ? -40.584 -1.608 33.604 1.00 46.62 183 LYS A C 1
ATOM 1488 O O . LYS A 1 183 ? -39.464 -1.807 33.131 1.00 46.62 183 LYS A O 1
ATOM 1493 N N . HIS A 1 184 ? -41.698 -2.031 33.002 1.00 49.59 184 HIS A N 1
ATOM 1494 C CA . HIS A 1 184 ? -41.687 -2.729 31.713 1.00 49.59 184 HIS A CA 1
ATOM 1495 C C . HIS A 1 184 ? -41.272 -1.815 30.556 1.00 49.59 184 HIS A C 1
ATOM 1497 O O . HIS A 1 184 ? -40.447 -2.222 29.735 1.00 49.59 184 HIS A O 1
ATOM 1503 N N . ILE A 1 185 ? -41.775 -0.578 30.539 1.00 50.12 185 ILE A N 1
ATOM 1504 C CA . ILE A 1 185 ? -41.462 0.416 29.504 1.00 50.12 185 ILE A CA 1
ATOM 1505 C C . ILE A 1 185 ? -39.977 0.793 29.559 1.00 50.12 185 ILE A C 1
ATOM 1507 O O . ILE A 1 185 ? -39.280 0.666 28.554 1.00 50.12 185 ILE A O 1
ATOM 1511 N N . LEU A 1 186 ? -39.447 1.147 30.734 1.00 52.06 186 LEU A N 1
ATOM 1512 C CA . LEU A 1 186 ? -38.038 1.533 30.884 1.00 52.06 186 LEU A CA 1
ATOM 1513 C C . LEU A 1 186 ? -37.078 0.377 30.556 1.00 52.06 186 LEU A C 1
ATOM 1515 O O . LEU A 1 186 ? -36.093 0.578 29.843 1.00 52.06 186 LEU A O 1
ATOM 1519 N N . LYS A 1 187 ? -37.382 -0.859 30.989 1.00 51.31 187 LYS A N 1
ATOM 1520 C CA . LYS A 1 187 ? -36.562 -2.036 30.644 1.00 51.31 187 LYS A CA 1
ATOM 1521 C C . LYS A 1 187 ? -36.597 -2.381 29.153 1.00 51.31 187 LYS A C 1
ATOM 1523 O O . LYS A 1 187 ? -35.577 -2.828 28.630 1.00 51.31 187 LYS A O 1
ATOM 1528 N N . GLN A 1 188 ? -37.735 -2.224 28.472 1.00 50.00 188 GLN A N 1
ATOM 1529 C CA . GLN A 1 188 ? -37.834 -2.473 27.027 1.00 50.00 188 GLN A CA 1
ATOM 1530 C C . GLN A 1 188 ? -37.099 -1.408 26.215 1.00 50.00 188 GLN A C 1
ATOM 1532 O O . GLN A 1 188 ? -36.406 -1.741 25.253 1.00 50.00 188 GLN A O 1
ATOM 1537 N N . VAL A 1 189 ? -37.208 -0.148 26.627 1.00 50.94 189 VAL A N 1
ATOM 1538 C CA . VAL A 1 189 ? -36.563 0.996 25.983 1.00 50.94 189 VAL A CA 1
ATOM 1539 C C . VAL A 1 189 ? -35.035 0.911 26.084 1.00 50.94 189 VAL A C 1
ATOM 1541 O O . VAL A 1 189 ? -34.359 1.015 25.065 1.00 50.94 189 VAL A O 1
ATOM 1544 N N . TYR A 1 190 ? -34.481 0.583 27.256 1.00 46.22 190 TYR A N 1
ATOM 1545 C CA . TYR A 1 190 ? -33.033 0.365 27.408 1.00 46.22 190 TYR A CA 1
ATOM 1546 C C . TYR A 1 190 ? -32.497 -0.836 26.609 1.00 46.22 190 TYR A C 1
ATOM 1548 O O . TYR A 1 190 ? -31.307 -0.894 26.300 1.00 46.22 190 TYR A O 1
ATOM 1556 N N . LYS A 1 191 ? -33.351 -1.815 26.278 1.00 47.09 191 LYS A N 1
ATOM 1557 C CA . LYS A 1 191 ? -32.949 -3.046 25.580 1.00 47.09 191 LYS A CA 1
ATOM 1558 C C . LYS A 1 191 ? -33.165 -3.029 24.065 1.00 47.09 191 LYS A C 1
ATOM 1560 O O . LYS A 1 191 ? -32.694 -3.958 23.411 1.00 47.09 191 LYS A O 1
ATOM 1565 N N . THR A 1 192 ? -33.853 -2.045 23.477 1.00 45.25 192 THR A N 1
ATOM 1566 C CA . THR A 1 192 ? -34.259 -2.130 22.059 1.00 45.25 192 THR A CA 1
ATOM 1567 C C . THR A 1 192 ? -33.947 -0.883 21.227 1.00 45.25 192 THR A C 1
ATOM 1569 O O . THR A 1 192 ? -34.237 0.240 21.618 1.00 45.25 192 THR A O 1
ATOM 1572 N N . LYS A 1 193 ? -33.425 -1.088 20.003 1.00 54.22 193 LYS A N 1
ATOM 1573 C CA . LYS A 1 193 ? -33.147 -0.050 18.980 1.00 54.22 193 LYS A CA 1
ATOM 1574 C C . LYS A 1 193 ? -34.416 0.591 18.366 1.00 54.22 193 LYS A C 1
ATOM 1576 O O . LYS A 1 193 ? -34.352 1.147 17.274 1.00 54.22 193 LYS A O 1
ATOM 1581 N N . HIS A 1 194 ? -35.579 0.464 19.008 1.00 51.78 194 HIS A N 1
ATOM 1582 C CA . HIS A 1 194 ? -36.891 0.812 18.436 1.00 51.78 194 HIS A CA 1
ATOM 1583 C C . HIS A 1 194 ? -37.481 2.130 18.957 1.00 51.78 194 HIS A C 1
ATOM 1585 O O . HIS A 1 194 ? -38.563 2.525 18.513 1.00 51.78 194 HIS A O 1
ATOM 1591 N N . ALA A 1 195 ? -36.780 2.803 19.874 1.00 57.47 195 ALA A N 1
ATOM 1592 C CA . ALA A 1 195 ? -37.096 4.152 20.321 1.00 57.47 195 ALA A CA 1
ATOM 1593 C C . ALA A 1 195 ? -36.241 5.173 19.555 1.00 57.47 195 ALA A C 1
ATOM 1595 O O . ALA A 1 195 ? -35.023 5.014 19.457 1.00 57.47 195 ALA A O 1
ATOM 1596 N N . SER A 1 196 ? -36.867 6.213 19.007 1.00 62.62 196 SER A N 1
ATOM 1597 C CA . SER A 1 196 ? -36.169 7.316 18.342 1.00 62.62 196 SER A CA 1
ATOM 1598 C C . SER A 1 196 ? -36.787 8.664 18.698 1.00 62.62 196 SER A C 1
ATOM 1600 O O . SER A 1 196 ? -37.998 8.785 18.885 1.00 62.62 196 SER A O 1
ATOM 1602 N N . TYR A 1 197 ? -35.942 9.690 18.787 1.00 67.31 197 TYR A N 1
ATOM 1603 C CA . TYR A 1 197 ? -36.369 11.068 19.012 1.00 67.31 197 TYR A CA 1
ATOM 1604 C C . TYR A 1 197 ? -36.439 11.805 17.680 1.00 67.31 197 TYR A C 1
ATOM 1606 O O . TYR A 1 197 ? -35.468 11.836 16.923 1.00 67.31 197 TYR A O 1
ATOM 1614 N N . VAL A 1 198 ? -37.590 12.410 17.392 1.00 72.38 198 VAL A N 1
ATOM 1615 C CA . VAL A 1 198 ? -37.811 13.198 16.177 1.00 72.38 198 VAL A CA 1
ATOM 1616 C C . VAL A 1 198 ? -38.069 14.646 16.564 1.00 72.38 198 VAL A C 1
ATOM 1618 O O . VAL A 1 198 ? -39.029 14.954 17.270 1.00 72.38 198 VAL A O 1
ATOM 1621 N N . ARG A 1 199 ? -37.209 15.548 16.085 1.00 73.56 199 ARG A N 1
ATOM 1622 C CA . ARG A 1 199 ? -37.343 16.988 16.310 1.00 73.56 199 ARG A CA 1
ATOM 1623 C C . ARG A 1 199 ? -38.189 17.620 15.211 1.00 73.56 199 ARG A C 1
ATOM 1625 O O . ARG A 1 199 ? -37.848 17.519 14.037 1.00 73.56 199 ARG A O 1
ATOM 1632 N N . SER A 1 200 ? -39.230 18.345 15.604 1.00 77.38 200 SER A N 1
ATOM 1633 C CA . SER A 1 200 ? -40.020 19.199 14.718 1.00 77.38 200 SER A CA 1
ATOM 1634 C C . SER A 1 200 ? -40.122 20.598 15.323 1.00 77.38 200 SER A C 1
ATOM 1636 O O . SER A 1 200 ? -40.814 20.835 16.315 1.00 77.38 200 SER A O 1
ATOM 1638 N N . GLY A 1 201 ? -39.351 21.538 14.770 1.00 82.19 201 GLY A N 1
ATOM 1639 C CA . GLY A 1 201 ? -39.272 22.912 15.267 1.00 82.19 201 GLY A CA 1
ATOM 1640 C C . GLY A 1 201 ? -38.795 23.003 16.724 1.00 82.19 201 GLY A C 1
ATOM 1641 O O . GLY A 1 201 ? -37.651 22.655 17.040 1.00 82.19 201 GLY A O 1
ATOM 1642 N N . LYS A 1 202 ? -39.673 23.515 17.603 1.00 78.00 202 LYS A N 1
ATOM 1643 C CA . LYS A 1 202 ? -39.454 23.644 19.060 1.00 78.00 202 LYS A CA 1
ATOM 1644 C C . LYS A 1 202 ? -39.843 22.402 19.860 1.00 78.00 202 LYS A C 1
ATOM 1646 O O . LYS A 1 202 ? -39.612 22.371 21.066 1.00 78.00 202 LYS A O 1
ATOM 1651 N N . THR A 1 203 ? -40.350 21.373 19.196 1.00 71.44 203 THR A N 1
ATOM 1652 C CA . THR A 1 203 ? -40.881 20.180 19.844 1.00 71.44 203 THR A CA 1
ATOM 1653 C C . THR A 1 203 ? -40.002 18.971 19.536 1.00 71.44 203 THR A C 1
ATOM 1655 O O . THR A 1 203 ? -39.549 18.792 18.405 1.00 71.44 203 THR A O 1
ATOM 1658 N N . MET A 1 204 ? -39.740 18.152 20.548 1.00 70.69 204 MET A N 1
ATOM 1659 C CA . MET A 1 204 ? -39.114 16.841 20.428 1.00 70.69 204 MET A CA 1
ATOM 1660 C C . MET A 1 204 ? -40.169 15.777 20.727 1.00 70.69 204 MET A C 1
ATOM 1662 O O . MET A 1 204 ? -40.866 15.879 21.736 1.00 70.69 204 MET A O 1
ATOM 1666 N N . THR A 1 205 ? -40.292 14.777 19.858 1.00 72.12 205 THR A N 1
ATOM 1667 C CA . THR A 1 205 ? -41.249 13.674 20.009 1.00 72.12 205 THR A CA 1
ATOM 1668 C C . THR A 1 205 ? -40.502 12.361 20.174 1.00 72.12 205 THR A C 1
ATOM 1670 O O . THR A 1 205 ? -39.692 12.004 19.318 1.00 72.12 205 THR A O 1
ATOM 1673 N N . LEU A 1 206 ? -40.794 11.632 21.250 1.00 66.88 206 LEU A N 1
ATOM 1674 C CA . LEU A 1 206 ? -40.358 10.252 21.424 1.00 66.88 206 LEU A CA 1
ATOM 1675 C C . LEU A 1 206 ? -41.292 9.341 20.627 1.00 66.88 206 LEU A C 1
ATOM 1677 O O . LEU A 1 206 ? -42.496 9.286 20.894 1.00 66.88 206 LEU A O 1
ATOM 16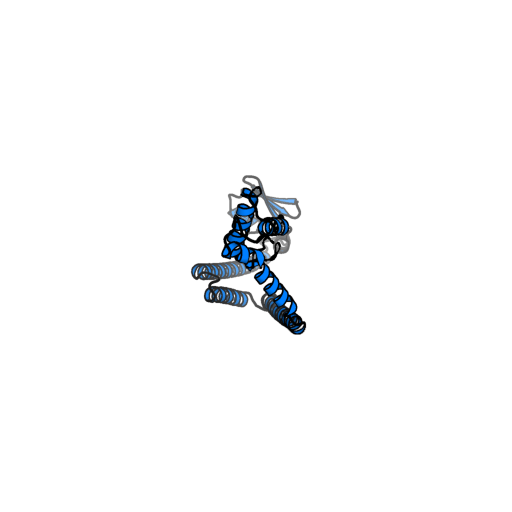81 N N . LYS A 1 207 ? -40.729 8.617 19.660 1.00 67.81 207 LYS A N 1
ATOM 1682 C CA . LYS A 1 207 ? -41.432 7.588 18.901 1.00 67.81 207 LYS A CA 1
ATOM 1683 C C . LYS A 1 207 ? -40.975 6.209 19.346 1.00 67.81 207 LYS A C 1
ATOM 1685 O O . LYS A 1 207 ? -39.776 5.949 19.427 1.00 67.81 207 LYS A O 1
ATOM 1690 N N . TYR A 1 208 ? -41.928 5.314 19.567 1.00 60.09 208 TYR A N 1
ATOM 1691 C CA . TYR A 1 208 ? -41.670 3.896 19.793 1.00 60.09 208 TYR A CA 1
ATOM 1692 C C . TYR A 1 208 ? -42.416 3.091 18.739 1.00 60.09 208 TYR A C 1
ATOM 1694 O O . TYR A 1 208 ? -43.639 3.185 18.633 1.00 60.09 208 TYR A O 1
ATOM 1702 N N . ASN A 1 209 ? -41.673 2.327 17.933 1.00 65.38 209 ASN A N 1
ATOM 1703 C CA . ASN A 1 209 ? -42.234 1.542 16.831 1.00 65.38 209 ASN A CA 1
ATOM 1704 C C . ASN A 1 209 ? -43.185 2.377 15.946 1.00 65.38 209 ASN A C 1
ATOM 1706 O O . ASN A 1 209 ? -44.351 2.033 15.775 1.00 65.38 209 ASN A O 1
ATOM 1710 N N . THR A 1 210 ? -42.675 3.530 15.490 1.00 63.78 210 THR A N 1
ATOM 1711 C CA . THR A 1 210 ? -43.341 4.541 14.639 1.00 63.78 210 THR A CA 1
ATOM 1712 C C . THR A 1 210 ? -44.575 5.245 15.214 1.00 63.78 210 THR A C 1
ATOM 1714 O O . THR A 1 210 ? -45.068 6.180 14.581 1.00 63.78 210 THR A O 1
ATOM 1717 N N . LYS A 1 211 ? -45.022 4.895 16.426 1.00 61.88 211 LYS A N 1
ATOM 1718 C CA . LYS A 1 211 ? -46.088 5.606 17.144 1.00 61.88 211 LYS A CA 1
ATOM 1719 C C . LYS A 1 211 ? -45.518 6.693 18.048 1.00 61.88 211 LYS A C 1
ATOM 1721 O O . LYS A 1 211 ? -44.495 6.487 18.702 1.00 61.88 211 LYS A O 1
ATOM 1726 N N . ASP A 1 212 ? -46.206 7.827 18.101 1.00 65.50 212 ASP A N 1
ATOM 1727 C CA . ASP A 1 212 ? -45.843 8.944 18.970 1.00 65.50 212 ASP A CA 1
ATOM 1728 C C . ASP A 1 212 ? -46.262 8.610 20.405 1.00 65.50 212 ASP A C 1
ATOM 1730 O O . ASP A 1 212 ? -47.429 8.327 20.671 1.00 65.50 212 ASP A O 1
ATOM 1734 N N . VAL A 1 213 ? -45.291 8.596 21.317 1.00 59.25 213 VAL A N 1
ATOM 1735 C CA . VAL A 1 213 ? -45.503 8.246 22.730 1.00 59.25 213 VAL A CA 1
ATOM 1736 C C . VAL A 1 213 ? -45.661 9.506 23.571 1.00 59.25 213 VAL A C 1
ATOM 1738 O O . VAL A 1 213 ? -46.537 9.571 24.428 1.00 59.25 213 VAL A O 1
ATOM 1741 N N . ALA A 1 214 ? -44.822 10.513 23.321 1.00 59.75 214 ALA A N 1
ATOM 1742 C CA . ALA A 1 214 ? -44.870 11.796 24.013 1.00 59.75 214 ALA A CA 1
ATOM 1743 C C . ALA A 1 214 ? -44.155 12.892 23.209 1.00 59.75 214 ALA A C 1
ATOM 1745 O O . ALA A 1 214 ? -43.165 12.621 22.526 1.00 59.75 214 ALA A O 1
ATOM 1746 N N . SER A 1 215 ? -44.621 14.136 23.340 1.00 62.00 215 SER A N 1
ATOM 1747 C CA . SER A 1 215 ? -44.037 15.323 22.704 1.00 62.00 215 SER A CA 1
ATOM 1748 C C . SER A 1 215 ? -43.832 16.441 23.719 1.00 62.00 215 SER A C 1
ATOM 1750 O O . SER A 1 215 ? -44.706 16.700 24.542 1.00 62.00 215 SER A O 1
ATOM 1752 N N . PHE A 1 216 ? -42.696 17.135 23.649 1.00 65.88 216 PHE A N 1
ATOM 1753 C CA . PHE A 1 216 ? -42.354 18.204 24.592 1.00 65.88 216 PHE A CA 1
ATOM 1754 C C . PHE A 1 216 ? -41.503 19.303 23.954 1.00 65.88 216 PHE A C 1
ATOM 1756 O O . PHE A 1 216 ? -40.904 19.121 22.896 1.00 65.88 216 PHE A O 1
ATOM 1763 N N . ASN A 1 217 ? -41.425 20.464 24.608 1.00 68.12 217 ASN A N 1
ATOM 1764 C CA . ASN A 1 217 ? -40.586 21.570 24.154 1.00 68.12 217 ASN A CA 1
ATOM 1765 C C . ASN A 1 217 ? -39.107 21.287 24.467 1.00 68.12 217 ASN A C 1
ATOM 1767 O O . ASN A 1 217 ? -38.723 21.229 25.635 1.00 68.12 217 ASN A O 1
ATOM 1771 N N . TYR A 1 218 ? -38.266 21.158 23.435 1.00 65.38 218 TYR A N 1
ATOM 1772 C CA . TYR A 1 218 ? -36.870 20.727 23.601 1.00 65.38 218 TYR A CA 1
ATOM 1773 C C . TYR A 1 218 ? -36.020 21.724 24.407 1.00 65.38 218 TYR A C 1
ATOM 1775 O O . TYR A 1 218 ? -34.974 21.344 24.925 1.00 65.38 218 TYR A O 1
ATOM 1783 N N . LYS A 1 219 ? -36.457 22.987 24.534 1.00 65.38 219 LYS A N 1
ATOM 1784 C CA . LYS A 1 219 ? -35.763 24.015 25.327 1.00 65.38 219 LYS A CA 1
ATOM 1785 C C . LYS A 1 219 ? -35.960 23.872 26.836 1.00 65.38 219 LYS A C 1
ATOM 1787 O O . LYS A 1 219 ? -35.333 24.624 27.574 1.00 65.38 219 LYS A O 1
ATOM 1792 N N . ASN A 1 220 ? -36.827 22.966 27.291 1.00 59.56 220 ASN A N 1
ATOM 1793 C CA . ASN A 1 220 ? -37.044 22.725 28.711 1.00 59.56 220 ASN A CA 1
ATOM 1794 C C . ASN A 1 220 ? -36.383 21.394 29.135 1.00 59.56 220 ASN A C 1
ATOM 1796 O O . ASN A 1 220 ? -37.031 20.347 29.064 1.00 59.56 220 ASN A O 1
ATOM 1800 N N . PRO A 1 221 ? -35.092 21.408 29.529 1.00 52.44 221 PRO A N 1
ATOM 1801 C CA . PRO A 1 221 ? -34.293 20.204 29.777 1.00 52.44 221 PRO A CA 1
ATOM 1802 C C . PRO A 1 221 ? -34.827 19.338 30.924 1.00 52.44 221 PRO A C 1
ATOM 1804 O O . PRO A 1 221 ? -34.604 18.137 30.937 1.00 52.44 221 PRO A O 1
ATOM 1807 N N . GLN A 1 222 ? -35.603 19.900 31.854 1.00 50.06 222 GLN A N 1
ATOM 1808 C CA . GLN A 1 222 ? -36.189 19.140 32.966 1.00 50.06 222 GLN A CA 1
ATOM 1809 C C . GLN A 1 222 ? -37.200 18.077 32.500 1.00 50.06 222 GLN A C 1
ATOM 1811 O O . GLN A 1 222 ? -37.328 17.026 33.122 1.00 50.06 222 GLN A O 1
ATOM 1816 N N . LEU A 1 223 ? -37.876 18.310 31.369 1.00 48.06 223 LEU A N 1
ATOM 1817 C CA . LEU A 1 223 ? -38.820 17.352 30.781 1.00 48.06 223 LEU A CA 1
ATOM 1818 C C . LEU A 1 223 ? -38.125 16.207 30.030 1.00 48.06 223 LEU A C 1
ATOM 1820 O O . LEU A 1 223 ? -38.773 15.210 29.722 1.00 48.06 223 LEU A O 1
ATOM 1824 N N . TRP A 1 224 ? -36.817 16.321 29.773 1.00 49.03 224 TRP A N 1
ATOM 1825 C CA . TRP A 1 224 ? -36.021 15.241 29.188 1.00 49.03 224 TRP A CA 1
ATOM 1826 C C . TRP A 1 224 ? -35.863 14.083 30.186 1.00 49.03 224 TRP A C 1
ATOM 1828 O O . TRP A 1 224 ? -35.894 12.919 29.797 1.00 49.03 224 TRP A O 1
ATOM 1838 N N . TYR A 1 225 ? -35.799 14.395 31.485 1.00 46.12 225 TYR A N 1
ATOM 1839 C CA . TYR A 1 225 ? -35.623 13.415 32.560 1.00 46.12 225 TYR A CA 1
ATOM 1840 C C . TYR A 1 225 ? -36.894 12.610 32.874 1.00 46.12 225 TYR A C 1
ATOM 1842 O O . TYR A 1 225 ? -36.802 11.449 33.261 1.00 46.12 225 TYR A O 1
ATOM 1850 N N . LEU A 1 226 ? -38.083 13.194 32.668 1.00 41.56 226 LEU A N 1
ATOM 1851 C CA . LEU A 1 226 ? -39.381 12.558 32.954 1.00 41.56 226 LEU A CA 1
ATOM 1852 C C . LEU A 1 226 ? -39.757 11.435 31.972 1.00 41.56 226 LEU A C 1
ATOM 1854 O O . LEU A 1 226 ? -40.594 10.599 32.301 1.00 41.56 226 LEU A O 1
ATOM 1858 N N . LEU A 1 227 ? -39.143 11.400 30.785 1.00 41.84 227 LEU A N 1
ATOM 1859 C CA . LEU A 1 227 ? -39.372 10.359 29.773 1.00 41.84 227 LEU A CA 1
ATOM 1860 C C . LEU A 1 227 ? -38.222 9.347 29.663 1.00 41.84 227 LEU A C 1
ATOM 1862 O O . LEU A 1 227 ? -38.385 8.330 28.991 1.00 41.84 227 LEU A O 1
ATOM 1866 N N . GLY A 1 228 ? -37.101 9.593 30.352 1.00 41.66 228 GLY A N 1
ATOM 1867 C CA . GLY A 1 228 ? -35.882 8.795 30.249 1.00 41.66 228 GLY A CA 1
ATOM 1868 C C . GLY A 1 228 ? -35.217 8.900 28.871 1.00 41.66 228 GLY A C 1
ATOM 1869 O O . GLY A 1 228 ? -35.875 9.141 27.865 1.00 41.66 228 GLY A O 1
ATOM 1870 N N . ILE A 1 229 ? -33.910 8.636 28.830 1.00 37.53 229 ILE A N 1
ATOM 1871 C CA . ILE A 1 229 ? -33.013 8.642 27.657 1.00 37.53 229 ILE A CA 1
ATOM 1872 C C . ILE A 1 229 ? -32.554 10.046 27.191 1.00 37.53 229 ILE A C 1
ATOM 1874 O O . ILE A 1 229 ? -32.991 10.557 26.160 1.00 37.53 229 ILE A O 1
ATOM 1878 N N . ILE A 1 230 ? -31.644 10.670 27.942 1.00 33.97 230 ILE A N 1
ATOM 1879 C CA . ILE A 1 230 ? -30.196 10.794 27.642 1.00 33.97 230 ILE A CA 1
ATOM 1880 C C . ILE A 1 230 ? -29.496 10.984 28.988 1.00 33.97 230 ILE A C 1
ATOM 1882 O O . ILE A 1 230 ? -30.007 11.793 29.794 1.00 33.97 230 ILE A O 1
#

Solvent-accessible surface area (backbone atoms only — not comparable to full-atom values): 13310 Å² total; per-residue (Å²): 136,79,90,89,78,67,72,66,82,58,53,72,66,59,48,53,58,54,68,77,55,58,42,73,36,60,36,53,71,68,59,45,54,52,48,54,49,52,53,49,57,46,64,79,39,61,92,63,49,28,77,69,56,45,53,50,46,64,68,43,69,83,47,53,71,40,54,34,65,60,54,51,51,50,50,52,51,49,50,51,61,66,66,55,42,71,66,53,56,49,49,53,51,49,53,52,49,52,52,50,52,52,51,53,50,50,48,49,44,55,73,73,67,48,51,72,72,56,46,52,53,52,52,53,52,51,47,53,51,36,33,77,74,70,75,41,55,75,66,58,49,51,51,54,50,50,52,55,51,51,54,53,49,54,52,50,50,51,50,53,51,52,52,52,51,51,52,51,52,52,51,36,45,75,67,67,77,46,63,74,67,58,56,54,51,55,55,49,54,78,71,41,97,52,62,48,80,49,77,56,93,66,33,36,30,42,25,49,79,88,38,82,75,49,74,44,54,64,87,47,66,75,64,47,65,79,73,55,90,128

Secondary structure (DSSP, 8-state):
-------SSS-HHHHHHHHTS-TT-EE-HHHHHHHHHHHHHHHHTGGG--HHHHHHHHHTTT--PEEHHHHHHHHHHHHHHHHS-HHHHHHHHHHHHHHHHHHHHHHHIIIIIS-HHHHHHHHHHHHHHHHHTTSS-HHHHHHHHHHHHHHHHHHHHHHHHHHHHHHHHHHHHHTT-S-HHHHHHHHHHHH-TTEEEEEETTEEEEEETTEEEEEEETT-THHHHTT---